Protein AF-A0A6M8J5B0-F1 (afdb_monomer_lite)

Secondary structure (DSSP, 8-state):
-HHHHHHHHHHHHGGGEEE-TT-SEEEEESSPPPHHHHHHHHHHHHHTTS-TT-EEEEESEETTEE--HHHHHHHHHHH--SEEEE-BHHHHHHHHHHHHHHHHHHHHHHHHHHH-S-----PPP-------------------------------------------------------PPP---SSGGGG-GGG---SSEEEEETTEEEEE-SBHHHHTSSHHHHHHHHHHHTTSPPP-

Organism: NCBI:txid2734634

Structure (mmCIF, N/CA/C/O backbone):
data_AF-A0A6M8J5B0-F1
#
_entry.id   AF-A0A6M8J5B0-F1
#
loop_
_atom_site.group_PDB
_atom_site.id
_atom_site.type_symbol
_atom_site.label_atom_id
_atom_site.label_alt_id
_atom_site.label_comp_id
_atom_site.label_asym_id
_atom_site.label_entity_id
_atom_site.label_seq_id
_atom_site.pdbx_PDB_ins_code
_atom_site.Cartn_x
_atom_site.Cartn_y
_atom_site.Cartn_z
_atom_site.occupancy
_atom_site.B_iso_or_equiv
_atom_site.auth_seq_id
_atom_site.auth_comp_id
_atom_site.auth_asym_id
_atom_site.auth_atom_id
_atom_site.pdbx_PDB_model_num
ATOM 1 N N . MET A 1 1 ? 19.993 6.748 -12.238 1.00 51.62 1 MET A N 1
ATOM 2 C CA . MET A 1 1 ? 18.820 7.082 -13.085 1.00 51.62 1 MET A CA 1
ATOM 3 C C . MET A 1 1 ? 17.524 6.869 -12.307 1.00 51.62 1 MET A C 1
ATOM 5 O O . MET A 1 1 ? 16.789 7.831 -12.170 1.00 51.62 1 MET A O 1
ATOM 9 N N . TYR A 1 2 ? 17.280 5.687 -11.724 1.00 57.31 2 TYR A N 1
ATOM 10 C CA . TYR A 1 2 ? 16.089 5.431 -10.889 1.00 57.31 2 TYR A CA 1
ATOM 11 C C . TYR A 1 2 ? 15.960 6.348 -9.660 1.00 57.31 2 TYR A C 1
ATOM 13 O O . TYR A 1 2 ? 14.887 6.892 -9.436 1.00 57.31 2 TYR A O 1
ATOM 21 N N . GLU A 1 3 ? 17.055 6.624 -8.941 1.00 61.81 3 GLU A N 1
ATOM 22 C CA . GLU A 1 3 ? 17.093 7.589 -7.818 1.00 61.81 3 GLU A CA 1
ATOM 23 C C . GLU A 1 3 ? 16.496 8.963 -8.181 1.00 61.81 3 GLU A C 1
ATOM 25 O O . GLU A 1 3 ? 15.832 9.600 -7.369 1.00 61.81 3 GLU A O 1
ATOM 30 N N . THR A 1 4 ? 16.689 9.418 -9.425 1.00 75.50 4 THR A N 1
ATOM 31 C CA . THR A 1 4 ? 16.131 10.682 -9.925 1.00 75.50 4 THR A CA 1
ATOM 32 C C . THR A 1 4 ? 14.610 10.608 -10.074 1.00 75.50 4 THR A C 1
ATOM 34 O O . THR A 1 4 ? 13.923 11.573 -9.748 1.00 75.50 4 THR A O 1
ATOM 37 N N . SER A 1 5 ? 14.078 9.467 -10.521 1.00 83.19 5 SER A N 1
ATOM 38 C CA . SER A 1 5 ? 12.637 9.228 -10.671 1.00 83.19 5 SER A CA 1
ATOM 39 C C . SER A 1 5 ? 11.939 9.069 -9.319 1.00 83.19 5 SER A C 1
ATOM 41 O O . SER A 1 5 ? 10.918 9.716 -9.091 1.00 83.19 5 SER A O 1
ATOM 43 N N . ALA A 1 6 ? 12.521 8.289 -8.401 1.00 86.56 6 ALA A N 1
ATOM 44 C CA . ALA A 1 6 ? 11.993 8.093 -7.050 1.00 86.56 6 ALA A CA 1
ATOM 45 C C . ALA A 1 6 ? 11.956 9.412 -6.274 1.00 86.56 6 ALA A C 1
ATOM 47 O O . ALA A 1 6 ? 10.919 9.790 -5.727 1.00 86.56 6 ALA A O 1
ATOM 48 N N . ARG A 1 7 ? 13.053 10.178 -6.326 1.00 90.31 7 ARG A N 1
ATOM 49 C CA . ARG A 1 7 ? 13.123 11.514 -5.734 1.00 90.31 7 ARG A CA 1
ATOM 50 C C . ARG A 1 7 ? 12.090 12.472 -6.327 1.00 90.31 7 ARG A C 1
ATOM 52 O O . ARG A 1 7 ? 11.430 13.176 -5.570 1.00 90.31 7 ARG A O 1
ATOM 59 N N . LEU A 1 8 ? 11.920 12.501 -7.650 1.00 91.44 8 LEU A N 1
ATOM 60 C CA . LEU A 1 8 ? 10.962 13.399 -8.302 1.00 91.44 8 LEU A CA 1
ATOM 61 C C . LEU A 1 8 ? 9.505 13.014 -7.992 1.00 91.44 8 LEU A C 1
ATOM 63 O O . LEU A 1 8 ? 8.673 13.897 -7.779 1.00 91.44 8 LEU A O 1
ATOM 67 N N . ALA A 1 9 ? 9.192 11.718 -7.905 1.00 92.94 9 ALA A N 1
ATOM 68 C CA . ALA A 1 9 ? 7.891 11.242 -7.437 1.00 92.94 9 ALA A CA 1
ATOM 69 C C . ALA A 1 9 ? 7.644 11.630 -5.968 1.00 92.94 9 ALA A C 1
ATOM 71 O O . ALA A 1 9 ? 6.568 12.135 -5.641 1.00 92.94 9 ALA A O 1
ATOM 72 N N . TRP A 1 10 ? 8.651 11.478 -5.102 1.00 94.38 10 TRP A N 1
ATOM 73 C CA . TRP A 1 10 ? 8.571 11.899 -3.704 1.00 94.38 10 TRP A CA 1
ATOM 74 C C . TRP A 1 10 ? 8.363 13.410 -3.566 1.00 94.38 10 TRP A C 1
ATOM 76 O O . TRP A 1 10 ? 7.424 13.835 -2.902 1.00 94.38 10 TRP A O 1
ATOM 86 N N . GLU A 1 11 ? 9.179 14.238 -4.222 1.00 94.50 11 GLU A N 1
ATOM 87 C CA . GLU A 1 11 ? 9.065 15.703 -4.183 1.00 94.50 11 GLU A CA 1
ATOM 88 C C . GLU A 1 11 ? 7.700 16.184 -4.711 1.00 94.50 11 GLU A C 1
ATOM 90 O O . GLU A 1 11 ? 7.076 17.052 -4.098 1.00 94.50 11 GLU A O 1
ATOM 95 N N . ARG A 1 12 ? 7.182 15.575 -5.790 1.00 95.00 12 ARG A N 1
ATOM 96 C CA . ARG A 1 12 ? 5.852 15.884 -6.350 1.00 95.00 12 ARG A CA 1
ATOM 97 C C . ARG A 1 12 ? 4.705 15.524 -5.401 1.00 95.00 12 ARG A C 1
ATOM 99 O O . ARG A 1 12 ? 3.715 16.254 -5.344 1.00 95.00 12 ARG A O 1
ATOM 106 N N . PHE A 1 13 ? 4.817 14.412 -4.672 1.00 95.81 13 PHE A N 1
ATOM 107 C CA . PHE A 1 13 ? 3.721 13.848 -3.877 1.00 95.81 13 PHE A CA 1
ATOM 108 C C . PHE A 1 13 ? 3.959 13.846 -2.361 1.00 95.81 13 PHE A C 1
ATOM 110 O O . PHE A 1 13 ? 3.165 13.255 -1.635 1.00 95.81 13 PHE A O 1
ATOM 117 N N . ALA A 1 14 ? 4.967 14.557 -1.848 1.00 95.12 14 ALA A N 1
ATOM 118 C CA . ALA A 1 14 ? 5.342 14.571 -0.427 1.00 95.12 14 ALA A CA 1
ATOM 119 C C . ALA A 1 14 ? 4.163 14.849 0.528 1.00 95.12 14 ALA A C 1
ATOM 121 O O . ALA A 1 14 ? 4.060 14.248 1.594 1.00 95.12 14 ALA A O 1
ATOM 122 N N . ALA A 1 15 ? 3.211 15.698 0.126 1.00 95.69 15 ALA A N 1
ATOM 123 C CA . ALA A 1 15 ? 1.996 15.972 0.901 1.00 95.69 15 ALA A CA 1
ATOM 124 C C . ALA A 1 15 ? 1.088 14.738 1.102 1.00 95.69 15 ALA A C 1
ATOM 126 O O . ALA A 1 15 ? 0.306 14.705 2.049 1.00 95.69 15 ALA A O 1
ATOM 127 N N . HIS A 1 16 ? 1.194 13.718 0.252 1.00 97.19 16 HIS A N 1
ATOM 128 C CA . HIS A 1 16 ? 0.447 12.456 0.298 1.00 97.19 16 HIS A CA 1
ATOM 129 C C . HIS A 1 16 ? 1.252 11.286 0.884 1.00 97.19 16 HIS A C 1
ATOM 131 O O . HIS A 1 16 ? 0.671 10.230 1.132 1.00 97.19 16 HIS A O 1
ATOM 137 N N . LEU A 1 17 ? 2.555 11.471 1.121 1.00 96.88 17 LEU A N 1
ATOM 138 C CA . LEU A 1 17 ? 3.481 10.417 1.531 1.00 96.88 17 LEU A CA 1
ATOM 139 C C . LEU A 1 17 ? 3.881 10.532 3.008 1.00 96.88 17 LEU A C 1
ATOM 141 O O . LEU A 1 17 ? 3.889 11.617 3.599 1.00 96.88 17 LEU A O 1
ATOM 145 N N . GLU A 1 18 ? 4.196 9.381 3.597 1.00 95.81 18 GLU A N 1
ATOM 146 C CA . GLU A 1 18 ? 4.805 9.192 4.915 1.00 95.81 18 GLU A CA 1
ATOM 147 C C . GLU A 1 18 ? 5.688 7.926 4.889 1.00 95.81 18 GLU A C 1
ATOM 149 O O . GLU A 1 18 ? 5.576 7.101 3.980 1.00 95.81 18 GLU A O 1
ATOM 154 N N . GLY A 1 19 ? 6.537 7.732 5.901 1.00 95.06 19 GLY A N 1
ATOM 155 C CA . GLY A 1 19 ? 7.478 6.605 5.956 1.00 95.06 19 GLY A CA 1
ATOM 156 C C . GLY A 1 19 ? 8.786 6.895 5.216 1.00 95.06 19 GLY A C 1
ATOM 157 O O . GLY A 1 19 ? 9.211 8.047 5.138 1.00 95.06 19 GLY A O 1
ATOM 158 N N . HIS A 1 20 ? 9.440 5.850 4.711 1.00 93.06 20 HIS A N 1
ATOM 159 C CA . HIS A 1 20 ? 10.753 5.957 4.078 1.00 93.06 20 HIS A CA 1
ATOM 160 C C . HIS A 1 20 ? 10.668 6.447 2.623 1.00 93.06 20 HIS A C 1
ATOM 162 O O . HIS A 1 20 ? 9.743 6.077 1.897 1.00 93.06 20 HIS A O 1
ATOM 168 N N . GLY A 1 21 ? 11.652 7.249 2.195 1.00 86.62 21 GLY A N 1
ATOM 169 C CA . GLY A 1 21 ? 11.725 7.826 0.842 1.00 86.62 21 GLY A CA 1
ATOM 170 C C . GLY A 1 21 ? 11.895 6.793 -0.274 1.00 86.62 21 GLY A C 1
ATOM 171 O O . GLY A 1 21 ? 11.355 6.948 -1.364 1.00 86.62 21 GLY A O 1
ATOM 172 N N . GLU A 1 22 ? 12.616 5.718 0.038 1.00 83.50 22 GLU A N 1
ATOM 173 C CA . GLU A 1 22 ? 12.988 4.630 -0.877 1.00 83.50 22 GLU A CA 1
ATOM 174 C C . GLU A 1 22 ? 12.407 3.296 -0.374 1.00 83.50 22 GLU A C 1
ATOM 176 O O . GLU A 1 22 ? 13.061 2.253 -0.375 1.00 83.50 22 GLU A O 1
ATOM 181 N N . GLY A 1 23 ? 11.194 3.341 0.188 1.00 86.94 23 GLY A N 1
ATOM 182 C CA . GLY A 1 23 ? 10.544 2.170 0.763 1.00 86.94 23 GLY A CA 1
ATOM 183 C C . GLY A 1 23 ? 10.171 1.148 -0.311 1.00 86.94 23 GLY A C 1
ATOM 184 O O . GLY A 1 23 ? 9.317 1.384 -1.162 1.00 86.94 23 GLY A O 1
ATOM 185 N N . LEU A 1 24 ? 10.776 -0.037 -0.232 1.00 92.56 24 LEU A N 1
ATOM 186 C CA . LEU A 1 24 ? 10.524 -1.157 -1.145 1.00 92.56 24 LEU A CA 1
ATOM 187 C C . LEU A 1 24 ? 9.122 -1.779 -0.977 1.00 92.56 24 LEU A C 1
ATOM 189 O O . LEU A 1 24 ? 8.733 -2.651 -1.757 1.00 92.56 24 LEU A O 1
ATOM 193 N N . PHE A 1 25 ? 8.380 -1.363 0.049 1.00 94.88 25 PHE A N 1
ATOM 194 C CA . PHE A 1 25 ? 7.064 -1.859 0.426 1.00 94.88 25 PHE A CA 1
ATOM 195 C C . PHE A 1 25 ? 6.082 -0.679 0.496 1.00 94.88 25 PHE A C 1
ATOM 197 O O . PHE A 1 25 ? 6.039 0.058 1.482 1.00 94.88 2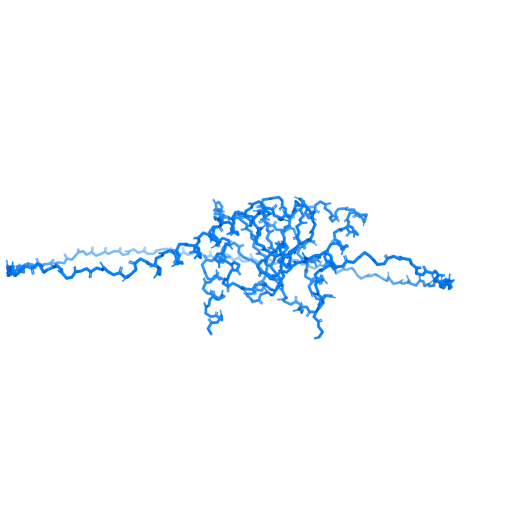5 PHE A O 1
ATOM 204 N N . LEU A 1 26 ? 5.289 -0.477 -0.560 1.00 97.75 26 LEU A N 1
ATOM 205 C CA . LEU A 1 26 ? 4.349 0.642 -0.649 1.00 97.75 26 LEU A CA 1
ATOM 206 C C . LEU A 1 26 ? 2.956 0.222 -0.169 1.00 97.75 26 LEU A C 1
ATOM 208 O O . LEU A 1 26 ? 2.320 -0.661 -0.746 1.00 97.75 26 LEU A O 1
ATOM 212 N N . ALA A 1 27 ? 2.445 0.893 0.856 1.00 98.25 27 ALA A N 1
ATOM 213 C CA . ALA A 1 27 ? 1.069 0.755 1.313 1.00 98.25 27 ALA A CA 1
ATOM 214 C C . ALA A 1 27 ? 0.223 1.937 0.817 1.00 98.25 27 ALA A C 1
ATOM 216 O O . ALA A 1 27 ? 0.587 3.091 1.030 1.00 98.25 27 ALA A O 1
ATOM 217 N N . VAL A 1 28 ? -0.912 1.661 0.173 1.00 98.44 28 VAL A N 1
ATOM 218 C CA . VAL A 1 28 ? -1.834 2.664 -0.384 1.00 98.44 28 VAL A CA 1
ATOM 219 C C . VAL A 1 28 ? -3.169 2.594 0.349 1.00 98.44 28 VAL A C 1
ATOM 221 O O . VAL A 1 28 ? -3.766 1.522 0.450 1.00 98.44 28 VAL A O 1
ATOM 224 N N . SER A 1 29 ? -3.649 3.736 0.834 1.00 98.31 29 SER A N 1
ATOM 225 C CA . SER A 1 29 ? -4.907 3.869 1.583 1.00 98.31 29 SER A CA 1
ATOM 226 C C . SER A 1 29 ? -5.653 5.144 1.195 1.00 98.31 29 SER A C 1
ATOM 228 O O . SER A 1 29 ? -5.039 6.111 0.747 1.00 98.31 29 SER A O 1
ATOM 230 N N . ASP A 1 30 ? -6.971 5.163 1.364 1.00 97.88 30 ASP A N 1
ATOM 231 C CA . ASP A 1 30 ? -7.823 6.318 1.069 1.00 97.88 30 ASP A CA 1
ATOM 232 C C . ASP A 1 30 ? -7.499 7.523 1.963 1.00 97.88 30 ASP A C 1
ATOM 234 O O . ASP A 1 30 ? -7.400 8.661 1.508 1.00 97.88 30 ASP A O 1
ATOM 238 N N . THR A 1 31 ? -7.308 7.246 3.251 1.00 96.44 31 THR A N 1
ATOM 239 C CA . THR A 1 31 ? -7.040 8.204 4.331 1.00 96.44 31 THR A CA 1
ATOM 240 C C . THR A 1 31 ? -5.845 7.730 5.162 1.00 96.44 31 THR A C 1
ATOM 242 O O . THR A 1 31 ? -5.563 6.533 5.140 1.00 96.44 31 THR A O 1
ATOM 245 N N . PRO A 1 32 ? -5.166 8.598 5.941 1.00 96.44 32 PRO A N 1
ATOM 246 C CA . PRO A 1 32 ? -3.966 8.204 6.680 1.00 96.44 32 PRO A CA 1
ATOM 247 C C . PRO A 1 32 ? -4.205 6.990 7.587 1.00 96.44 32 PRO A C 1
ATOM 249 O O . PRO A 1 32 ? -5.155 6.969 8.372 1.00 96.44 32 PRO A O 1
ATOM 252 N N . LEU A 1 33 ? -3.331 5.985 7.488 1.00 96.81 33 LEU A N 1
ATOM 253 C CA . LEU A 1 33 ? -3.416 4.776 8.303 1.00 96.81 33 LEU A CA 1
ATOM 254 C C . LEU A 1 33 ? -3.174 5.079 9.788 1.00 96.81 33 LEU A C 1
ATOM 256 O O . LEU A 1 33 ? -2.270 5.832 10.153 1.00 96.81 33 LEU A O 1
ATOM 260 N N . ALA A 1 34 ? -3.938 4.415 10.656 1.00 96.62 34 ALA A N 1
ATOM 261 C CA . ALA A 1 34 ? -3.673 4.408 12.091 1.00 96.62 34 ALA A CA 1
ATOM 262 C C . ALA A 1 34 ? -2.301 3.777 12.396 1.00 96.62 34 ALA A C 1
ATOM 264 O O . ALA A 1 34 ? -1.861 2.869 11.689 1.00 96.62 34 ALA A O 1
ATOM 265 N N . GLN A 1 35 ? -1.652 4.201 13.488 1.00 96.06 35 GLN A N 1
ATOM 266 C CA . GLN A 1 35 ? -0.299 3.742 13.835 1.00 96.06 35 GLN A CA 1
ATOM 267 C C . GLN A 1 35 ? -0.191 2.210 13.895 1.00 96.06 35 GLN A C 1
ATOM 269 O O . GLN A 1 35 ? 0.679 1.646 13.248 1.00 96.06 35 GLN A O 1
ATOM 274 N N . VAL A 1 36 ? -1.159 1.536 14.526 1.00 96.31 36 VAL A N 1
ATOM 275 C CA . VAL A 1 36 ? -1.223 0.063 14.621 1.00 96.31 36 VAL A CA 1
ATOM 276 C C . VAL A 1 36 ? -1.197 -0.628 13.247 1.00 96.31 36 VAL A C 1
ATOM 278 O O . VAL A 1 36 ? -0.642 -1.718 13.115 1.00 96.31 36 VAL A O 1
ATOM 281 N N . ALA A 1 37 ? -1.774 -0.007 12.213 1.00 97.00 37 ALA A N 1
ATOM 282 C CA . ALA A 1 37 ? -1.720 -0.521 10.847 1.00 97.00 37 ALA A CA 1
ATOM 283 C C . ALA A 1 37 ? -0.346 -0.283 10.201 1.00 97.00 37 ALA A C 1
ATOM 285 O O . ALA A 1 37 ? 0.176 -1.188 9.551 1.00 97.00 37 ALA A O 1
ATOM 286 N N . ARG A 1 38 ? 0.269 0.887 10.428 1.00 97.56 38 ARG A N 1
ATOM 287 C CA . ARG A 1 38 ? 1.644 1.176 9.984 1.00 97.56 38 ARG A CA 1
ATOM 288 C C . ARG A 1 38 ? 2.649 0.210 10.622 1.00 97.56 38 ARG A C 1
ATOM 290 O O . ARG A 1 38 ? 3.430 -0.400 9.897 1.00 97.56 38 ARG A O 1
ATOM 297 N N . ASP A 1 39 ? 2.550 -0.022 11.931 1.00 96.62 39 ASP A N 1
ATOM 298 C CA . ASP A 1 39 ? 3.404 -0.953 12.685 1.00 96.62 39 ASP A CA 1
ATOM 299 C C . ASP A 1 39 ? 3.246 -2.401 12.193 1.00 96.62 39 ASP A C 1
ATOM 301 O O . ASP A 1 39 ? 4.227 -3.118 11.999 1.00 96.62 39 ASP A O 1
ATOM 305 N N . ALA A 1 40 ? 2.005 -2.838 11.940 1.00 96.56 40 ALA A N 1
ATOM 306 C CA . ALA A 1 40 ? 1.726 -4.176 11.421 1.00 96.56 40 ALA A CA 1
ATOM 307 C C . ALA A 1 40 ? 2.314 -4.401 10.017 1.00 96.56 40 ALA A C 1
ATOM 309 O O . ALA A 1 40 ? 2.732 -5.520 9.705 1.00 96.56 40 ALA A O 1
ATOM 310 N N . LEU A 1 41 ? 2.356 -3.362 9.177 1.00 97.44 41 LEU A N 1
ATOM 311 C CA . LEU A 1 41 ? 2.958 -3.412 7.844 1.00 97.44 41 LEU A CA 1
ATOM 312 C C . LEU A 1 41 ? 4.490 -3.330 7.912 1.00 97.44 41 LEU A C 1
ATOM 314 O O . LEU A 1 41 ? 5.147 -4.125 7.248 1.00 97.44 41 LEU A O 1
ATOM 318 N N . ALA A 1 42 ? 5.059 -2.473 8.766 1.00 96.69 42 ALA A N 1
ATOM 319 C CA . ALA A 1 42 ? 6.504 -2.389 9.003 1.00 96.69 42 ALA A CA 1
ATOM 320 C C . ALA A 1 42 ? 7.080 -3.716 9.527 1.00 96.69 42 ALA A C 1
ATOM 322 O O . ALA A 1 42 ? 7.948 -4.304 8.886 1.00 96.69 42 ALA A O 1
ATOM 323 N N . GLY A 1 43 ? 6.509 -4.270 10.603 1.00 95.81 43 GLY A N 1
ATOM 324 C CA . GLY A 1 43 ? 6.923 -5.575 11.132 1.00 95.81 43 GLY A CA 1
ATOM 325 C C . GLY A 1 43 ? 6.669 -6.736 10.160 1.00 95.81 43 GLY A C 1
ATOM 326 O O . GLY A 1 43 ? 7.354 -7.755 10.215 1.00 95.81 43 GLY A O 1
ATOM 327 N N . THR A 1 44 ? 5.723 -6.588 9.224 1.00 95.56 44 THR A N 1
ATOM 328 C CA . THR A 1 44 ? 5.580 -7.527 8.100 1.00 95.56 44 THR A CA 1
ATOM 329 C C . THR A 1 44 ? 6.746 -7.386 7.127 1.00 95.56 44 THR A C 1
ATOM 331 O O . THR A 1 44 ? 7.369 -8.391 6.803 1.00 95.56 44 THR A O 1
ATOM 334 N N . ALA A 1 45 ? 7.052 -6.177 6.655 1.00 95.31 45 ALA A N 1
ATOM 335 C CA . ALA A 1 45 ? 8.122 -5.934 5.693 1.00 95.31 45 ALA A CA 1
ATOM 336 C C . ALA A 1 45 ? 9.488 -6.397 6.239 1.00 95.31 45 ALA A C 1
ATOM 338 O O . ALA A 1 45 ? 10.213 -7.119 5.549 1.00 95.31 45 ALA A O 1
ATOM 339 N N . GLU A 1 46 ? 9.781 -6.112 7.508 1.00 95.19 46 GLU A N 1
ATOM 340 C CA . GLU A 1 46 ? 10.967 -6.612 8.208 1.00 95.19 46 GLU A CA 1
ATOM 341 C C . GLU A 1 46 ? 10.990 -8.153 8.254 1.00 95.19 46 GLU A C 1
ATOM 343 O O . GLU A 1 46 ? 11.938 -8.773 7.771 1.00 95.19 46 GLU A O 1
ATOM 348 N N . ALA A 1 47 ? 9.908 -8.801 8.709 1.00 94.31 47 ALA A N 1
ATOM 349 C CA . ALA A 1 47 ? 9.801 -10.266 8.769 1.00 94.31 47 ALA A CA 1
ATOM 350 C C . ALA A 1 47 ? 9.755 -10.967 7.389 1.00 94.31 47 ALA A C 1
ATOM 352 O O . ALA A 1 47 ? 9.841 -12.198 7.304 1.00 94.31 47 ALA A O 1
ATOM 353 N N . ARG A 1 48 ? 9.597 -10.212 6.294 1.00 93.50 48 ARG A N 1
ATOM 354 C CA . ARG A 1 48 ? 9.753 -10.692 4.911 1.00 93.50 48 ARG A CA 1
ATOM 355 C C . ARG A 1 48 ? 11.117 -10.332 4.301 1.00 93.50 48 ARG A C 1
ATOM 357 O O . ARG A 1 48 ? 11.337 -10.673 3.144 1.00 93.50 48 ARG A O 1
ATOM 364 N N . GLY A 1 49 ? 12.031 -9.712 5.050 1.00 93.69 49 GLY A N 1
ATOM 365 C CA . GLY A 1 49 ? 13.400 -9.416 4.611 1.00 93.69 49 GLY A CA 1
ATOM 366 C C . GLY A 1 49 ? 13.557 -8.127 3.796 1.00 93.69 49 GLY A C 1
ATOM 367 O O . GLY A 1 49 ? 14.563 -7.958 3.115 1.00 93.69 49 GLY A O 1
ATOM 368 N N . PHE A 1 50 ? 12.584 -7.210 3.829 1.00 91.44 50 PHE A N 1
ATOM 369 C CA . PHE A 1 50 ? 12.720 -5.909 3.158 1.00 91.44 50 PHE A CA 1
ATOM 370 C C . PHE A 1 50 ? 13.539 -4.890 3.975 1.00 91.44 50 PHE A C 1
ATOM 372 O O . PHE A 1 50 ? 14.005 -3.910 3.401 1.00 91.44 50 PHE A O 1
ATOM 379 N N . GLY A 1 51 ? 13.742 -5.136 5.275 1.00 91.56 51 GLY A N 1
ATOM 380 C CA . GLY A 1 51 ? 14.443 -4.245 6.211 1.00 91.56 51 GLY A CA 1
ATOM 381 C C . GLY A 1 51 ? 13.497 -3.440 7.121 1.00 91.56 51 GLY A C 1
ATOM 382 O O . GLY A 1 51 ? 12.283 -3.471 6.908 1.00 91.56 51 GLY A O 1
ATOM 383 N N . PRO A 1 52 ? 14.032 -2.744 8.143 1.00 88.19 52 PRO A N 1
ATOM 384 C CA . PRO A 1 52 ? 13.229 -1.992 9.115 1.00 88.19 52 PRO A CA 1
ATOM 385 C C . PRO A 1 52 ? 12.569 -0.746 8.500 1.00 88.19 52 PRO A C 1
ATOM 387 O O . PRO A 1 52 ? 11.390 -0.493 8.731 1.00 88.19 52 PRO A O 1
ATOM 390 N N . ASP A 1 53 ? 13.285 -0.023 7.634 1.00 91.38 53 ASP A N 1
ATOM 391 C CA . ASP A 1 53 ? 12.812 1.198 6.962 1.00 91.38 53 ASP A CA 1
ATOM 392 C C . ASP A 1 53 ? 12.200 0.911 5.575 1.00 91.38 53 ASP A C 1
ATOM 394 O O . ASP A 1 53 ? 12.276 1.705 4.642 1.00 91.38 53 ASP A O 1
ATOM 398 N N . ALA A 1 54 ? 11.591 -0.263 5.406 1.00 94.00 54 ALA A N 1
ATOM 399 C CA . ALA A 1 54 ? 11.087 -0.720 4.112 1.00 94.00 54 ALA A CA 1
ATOM 400 C C . ALA A 1 54 ? 9.776 -0.057 3.655 1.00 94.00 54 ALA A C 1
ATOM 402 O O . ALA A 1 54 ? 9.423 -0.172 2.481 1.00 94.00 54 ALA A O 1
ATOM 403 N N . CYS A 1 55 ? 9.026 0.576 4.560 1.00 97.19 55 CYS A N 1
ATOM 404 C CA . CYS A 1 55 ? 7.653 1.001 4.292 1.00 97.19 55 CYS A CA 1
ATOM 405 C C . CYS A 1 55 ? 7.533 2.464 3.853 1.00 97.19 55 CYS A C 1
ATOM 407 O O . CYS A 1 55 ? 7.901 3.382 4.590 1.00 97.19 55 CYS A O 1
ATOM 409 N N . THR A 1 56 ? 6.876 2.668 2.713 1.00 97.88 56 THR A N 1
ATOM 410 C CA . THR A 1 56 ? 6.295 3.952 2.302 1.00 97.88 56 THR A CA 1
ATOM 411 C C . THR A 1 56 ? 4.774 3.867 2.419 1.00 97.88 56 THR A C 1
ATOM 413 O O . THR A 1 56 ? 4.168 2.865 2.037 1.00 97.88 56 THR A O 1
ATOM 416 N N . PHE A 1 57 ? 4.133 4.921 2.918 1.00 98.06 57 PHE A N 1
ATOM 417 C CA . PHE A 1 57 ? 2.681 5.010 3.067 1.00 98.06 57 PHE A CA 1
ATOM 418 C C . PHE A 1 57 ? 2.138 6.132 2.177 1.00 98.06 57 PHE A C 1
ATOM 420 O O . PHE A 1 57 ? 2.409 7.307 2.419 1.00 98.06 57 PHE A O 1
ATOM 427 N N . ALA A 1 58 ? 1.356 5.774 1.159 1.00 97.94 58 ALA A N 1
ATOM 428 C CA . ALA A 1 58 ? 0.647 6.704 0.291 1.00 97.94 58 ALA A CA 1
ATOM 429 C C . ALA A 1 58 ? -0.822 6.835 0.713 1.00 97.94 58 ALA A C 1
ATOM 431 O O . ALA A 1 58 ? -1.579 5.862 0.769 1.00 97.94 58 ALA A O 1
ATOM 432 N N . CYS A 1 59 ? -1.227 8.070 0.984 1.00 97.88 59 CYS A N 1
ATOM 433 C CA . CYS A 1 59 ? -2.591 8.444 1.317 1.00 97.88 59 CYS A CA 1
ATOM 434 C C . CYS A 1 59 ? -3.244 9.138 0.115 1.00 97.88 59 CYS A C 1
ATOM 436 O O . CYS A 1 59 ? -2.824 10.231 -0.277 1.00 97.88 59 CYS A O 1
ATOM 438 N N . LEU A 1 60 ? -4.282 8.531 -0.468 1.00 98.00 60 LEU A N 1
ATOM 439 C CA . LEU A 1 60 ? -4.961 9.077 -1.643 1.00 98.00 60 LEU A CA 1
ATOM 440 C C . LEU A 1 60 ? -5.569 10.451 -1.355 1.00 98.00 60 LEU A C 1
ATOM 442 O O . LEU A 1 60 ? -5.404 11.353 -2.174 1.00 98.00 60 LEU A O 1
ATOM 446 N N . ARG A 1 61 ? -6.230 10.639 -0.202 1.00 97.00 61 ARG A N 1
ATOM 447 C CA . ARG A 1 61 ? -6.897 11.893 0.183 1.00 97.00 61 ARG A CA 1
ATOM 448 C C . ARG A 1 61 ? -6.220 12.554 1.384 1.00 97.00 61 ARG A C 1
ATOM 450 O O . ARG A 1 61 ? -6.444 12.175 2.534 1.00 97.00 61 ARG A O 1
ATOM 457 N N . ARG A 1 62 ? -5.442 13.613 1.135 1.00 93.44 62 ARG A N 1
ATOM 458 C CA . ARG A 1 62 ? -4.729 14.386 2.171 1.00 93.44 62 ARG A CA 1
ATOM 459 C C . ARG A 1 62 ? -4.838 15.887 1.900 1.00 93.44 62 ARG A C 1
ATOM 461 O O . ARG A 1 62 ? -4.845 16.320 0.754 1.00 93.44 62 ARG A O 1
ATOM 468 N N . ALA A 1 63 ? -4.986 16.680 2.964 1.00 86.12 63 ALA A N 1
ATOM 469 C CA . ALA A 1 63 ? -5.109 18.146 2.906 1.00 86.12 63 ALA A CA 1
ATOM 470 C C . ALA A 1 63 ? -6.142 18.677 1.875 1.00 86.12 63 ALA A C 1
ATOM 472 O O . ALA A 1 63 ? -5.909 19.679 1.203 1.00 86.12 63 ALA A O 1
ATOM 473 N N . GLY A 1 64 ? -7.280 17.987 1.722 1.00 85.12 64 GLY A N 1
ATOM 474 C CA . GLY A 1 64 ? -8.345 18.363 0.779 1.00 85.12 64 GLY A CA 1
ATOM 475 C C . GLY A 1 64 ? -8.063 18.049 -0.698 1.00 85.12 64 GLY A C 1
ATOM 476 O O . GLY A 1 64 ? -8.920 18.313 -1.537 1.00 85.12 64 GLY A O 1
ATOM 477 N N . LYS A 1 65 ? -6.906 17.462 -1.026 1.00 91.31 65 LYS A N 1
ATOM 478 C CA . LYS A 1 65 ? -6.559 16.983 -2.371 1.00 91.31 65 LYS A CA 1
ATOM 479 C C . LYS A 1 65 ? -6.693 15.465 -2.448 1.00 91.31 65 LYS A C 1
ATOM 481 O O . LYS A 1 65 ? -6.500 14.771 -1.450 1.00 91.31 65 LYS A O 1
ATOM 486 N N . ALA A 1 66 ? -7.010 14.963 -3.638 1.00 95.06 66 ALA A N 1
ATOM 487 C CA . ALA A 1 66 ? -7.055 13.540 -3.953 1.00 95.06 66 ALA A CA 1
ATOM 488 C C . ALA A 1 66 ? -6.066 13.235 -5.085 1.00 95.06 66 ALA A C 1
ATOM 490 O O . ALA A 1 66 ? -6.037 13.980 -6.065 1.00 95.06 66 ALA A O 1
ATOM 491 N N . LEU A 1 67 ? -5.287 12.158 -4.967 1.00 96.44 67 LEU A N 1
ATOM 492 C CA . LEU A 1 67 ? -4.479 11.654 -6.080 1.00 96.44 67 LEU A CA 1
ATOM 493 C C . LEU A 1 67 ? -5.396 11.108 -7.181 1.00 96.44 67 LEU A C 1
ATOM 495 O O . LEU A 1 67 ? -6.319 10.335 -6.906 1.00 96.44 67 LEU A O 1
ATOM 499 N N . SER A 1 68 ? -5.135 11.493 -8.430 1.00 95.94 68 SER A N 1
ATOM 500 C CA . SER A 1 68 ? -5.777 10.863 -9.583 1.00 95.94 68 SER A CA 1
ATOM 501 C C . SER A 1 68 ? -5.199 9.456 -9.833 1.00 95.94 68 SER A C 1
ATOM 503 O O . SER A 1 68 ? -4.122 9.130 -9.325 1.00 95.94 68 SER A O 1
ATOM 505 N N . PRO A 1 69 ? -5.871 8.600 -10.628 1.00 95.94 69 PRO A N 1
ATOM 506 C CA . PRO A 1 69 ? -5.284 7.337 -11.074 1.00 95.94 69 PRO A CA 1
ATOM 507 C C . PRO A 1 69 ? -3.948 7.516 -11.809 1.00 95.94 69 PRO A C 1
ATOM 509 O O . PRO A 1 69 ? -3.054 6.698 -11.623 1.00 95.94 69 PRO A O 1
ATOM 512 N N . ASP A 1 70 ? -3.793 8.597 -12.578 1.00 94.62 70 ASP A N 1
ATOM 513 C CA . ASP A 1 70 ? -2.568 8.893 -13.332 1.00 94.62 70 ASP A CA 1
ATOM 514 C C . ASP A 1 70 ? -1.433 9.350 -12.400 1.00 94.62 70 ASP A C 1
ATOM 516 O O . ASP A 1 70 ? -0.289 8.925 -12.551 1.00 94.62 70 ASP A O 1
ATOM 520 N N . ASP A 1 71 ? -1.750 10.152 -11.375 1.00 95.88 71 ASP A N 1
ATOM 521 C CA . ASP A 1 71 ? -0.796 10.507 -10.316 1.00 95.88 71 ASP A CA 1
ATOM 522 C C . ASP A 1 71 ? -0.346 9.271 -9.525 1.00 95.88 71 ASP A C 1
ATOM 524 O O . ASP A 1 71 ? 0.829 9.154 -9.181 1.00 95.88 71 ASP A O 1
ATOM 528 N N . LEU A 1 72 ? -1.259 8.329 -9.255 1.00 96.25 72 LEU A N 1
ATOM 529 C CA . LEU A 1 72 ? -0.929 7.071 -8.584 1.00 96.25 72 LEU A CA 1
ATOM 530 C C . LEU A 1 72 ? -0.084 6.146 -9.474 1.00 96.25 72 LEU A C 1
ATOM 532 O O . LEU A 1 72 ? 0.829 5.507 -8.956 1.00 96.25 72 LEU A O 1
ATOM 536 N N . ALA A 1 73 ? -0.346 6.086 -10.785 1.00 93.62 73 ALA A N 1
ATOM 537 C CA . ALA A 1 73 ? 0.503 5.362 -11.735 1.00 93.62 73 ALA A CA 1
ATOM 538 C C . ALA A 1 73 ? 1.930 5.930 -11.717 1.00 93.62 73 ALA A C 1
ATOM 540 O O . ALA A 1 73 ? 2.872 5.205 -11.403 1.00 93.62 73 ALA A O 1
ATOM 541 N N . PHE A 1 74 ? 2.066 7.249 -11.901 1.00 93.56 74 PHE A N 1
ATOM 542 C CA . PHE A 1 74 ? 3.350 7.953 -11.849 1.00 93.56 74 PHE A CA 1
ATOM 543 C C . PHE A 1 74 ? 4.088 7.730 -10.521 1.00 93.56 74 PHE A C 1
ATOM 545 O O . PHE A 1 74 ? 5.297 7.518 -10.504 1.00 93.56 74 PHE A O 1
ATOM 552 N N . LEU A 1 75 ? 3.374 7.780 -9.391 1.00 95.25 75 LEU A N 1
ATOM 553 C CA . LEU A 1 75 ? 3.948 7.543 -8.067 1.00 95.25 75 LEU A CA 1
ATOM 554 C C . LEU A 1 75 ? 4.505 6.117 -7.934 1.00 95.25 75 LEU A C 1
ATOM 556 O O . LEU A 1 75 ? 5.615 5.942 -7.436 1.00 95.25 75 LEU A O 1
ATOM 560 N N . VAL A 1 76 ? 3.751 5.107 -8.376 1.00 94.56 76 VAL A N 1
ATOM 561 C CA . VAL A 1 76 ? 4.164 3.695 -8.302 1.00 94.56 76 VAL A CA 1
ATOM 562 C C . VAL A 1 76 ? 5.306 3.393 -9.276 1.00 94.56 76 VAL A C 1
ATOM 564 O O . VAL A 1 76 ? 6.209 2.642 -8.926 1.00 94.56 76 VAL A O 1
ATOM 567 N N . GLU A 1 77 ? 5.305 3.979 -10.472 1.00 91.94 77 GLU A N 1
ATOM 568 C CA . GLU A 1 77 ? 6.404 3.854 -11.440 1.00 91.94 77 GLU A CA 1
ATOM 569 C C . GLU A 1 77 ? 7.674 4.572 -10.974 1.00 91.94 77 GLU A C 1
ATOM 571 O O . GLU A 1 77 ? 8.772 4.043 -11.127 1.00 91.94 77 GLU A O 1
ATOM 576 N N . GLY A 1 78 ? 7.535 5.758 -10.375 1.00 92.50 78 GLY A N 1
ATOM 577 C CA . GLY A 1 78 ? 8.659 6.551 -9.890 1.00 92.50 78 GLY A CA 1
ATOM 578 C C . GLY A 1 78 ? 9.343 5.944 -8.666 1.00 92.50 78 GLY A C 1
ATOM 579 O O . GLY A 1 78 ? 10.568 5.884 -8.640 1.00 92.50 78 GLY A O 1
ATOM 580 N N . LEU A 1 79 ? 8.571 5.481 -7.673 1.00 93.00 79 LEU A N 1
ATOM 581 C CA . LEU A 1 79 ? 9.109 4.820 -6.474 1.00 93.00 79 LEU A CA 1
ATOM 582 C C . LEU A 1 79 ? 9.575 3.373 -6.724 1.00 93.00 79 LEU A C 1
ATOM 584 O O . LEU A 1 79 ? 10.352 2.855 -5.929 1.00 93.00 79 LEU A O 1
ATOM 588 N N . ASP A 1 80 ? 9.065 2.720 -7.773 1.00 92.31 80 ASP A N 1
ATOM 589 C CA . ASP A 1 80 ? 9.274 1.302 -8.114 1.00 92.31 80 ASP A CA 1
ATOM 590 C C . ASP A 1 80 ? 9.261 0.328 -6.906 1.00 92.31 80 ASP A C 1
ATOM 592 O O . ASP A 1 80 ? 10.244 -0.365 -6.622 1.00 92.31 80 ASP A O 1
ATOM 596 N N . PRO A 1 81 ? 8.147 0.244 -6.151 1.00 94.69 81 PRO A N 1
ATOM 597 C CA . PRO A 1 81 ? 8.075 -0.618 -4.984 1.00 94.69 81 PRO A CA 1
ATOM 598 C C . PRO A 1 81 ? 8.071 -2.097 -5.390 1.00 94.69 81 PRO A C 1
ATOM 600 O O . PRO A 1 81 ? 7.334 -2.531 -6.285 1.00 94.69 81 PRO A O 1
ATOM 603 N N . LEU A 1 82 ? 8.840 -2.900 -4.653 1.00 94.31 82 LEU A N 1
ATOM 604 C CA . LEU A 1 82 ? 8.928 -4.352 -4.828 1.00 94.31 82 LEU A CA 1
ATOM 605 C C . LEU A 1 82 ? 7.687 -5.097 -4.318 1.00 94.31 82 LEU A C 1
ATOM 607 O O . LEU A 1 82 ? 7.476 -6.248 -4.693 1.00 94.31 82 LEU A O 1
ATOM 611 N N . ALA A 1 83 ? 6.881 -4.480 -3.453 1.00 95.75 83 ALA A N 1
ATOM 612 C CA . ALA A 1 83 ? 5.597 -5.010 -3.007 1.00 95.75 83 ALA A CA 1
ATOM 613 C C . ALA A 1 83 ? 4.585 -3.883 -2.774 1.00 95.75 83 ALA A C 1
ATOM 615 O O . ALA A 1 83 ? 4.944 -2.809 -2.288 1.00 95.75 83 ALA A O 1
ATOM 616 N N . LEU A 1 84 ? 3.316 -4.149 -3.093 1.00 97.12 84 LEU A N 1
ATOM 617 C CA . LEU A 1 84 ? 2.217 -3.199 -2.932 1.00 97.12 84 LEU A CA 1
ATOM 618 C C . LEU A 1 84 ? 1.136 -3.762 -1.998 1.00 97.12 84 LEU A C 1
ATOM 620 O O . LEU A 1 84 ? 0.700 -4.905 -2.159 1.00 97.12 84 LEU A O 1
ATOM 624 N N . VAL A 1 85 ? 0.660 -2.948 -1.056 1.00 97.94 85 VAL A N 1
ATOM 625 C CA . VAL A 1 85 ? -0.476 -3.279 -0.186 1.00 97.94 85 VAL A CA 1
ATOM 626 C C . VAL A 1 85 ? -1.572 -2.230 -0.324 1.00 97.94 85 VAL A C 1
ATOM 628 O O . VAL A 1 85 ? -1.433 -1.096 0.124 1.00 97.94 85 VAL A O 1
ATOM 631 N N . LEU A 1 86 ? -2.692 -2.620 -0.921 1.00 98.19 86 LEU A N 1
ATOM 632 C CA . LEU A 1 86 ? -3.890 -1.799 -1.064 1.00 98.19 86 LEU A CA 1
ATOM 633 C C . LEU A 1 86 ? -4.743 -2.027 0.188 1.00 98.19 86 LEU A C 1
ATOM 635 O O . LEU A 1 86 ? -5.320 -3.097 0.373 1.00 98.19 86 LEU A O 1
ATOM 639 N N . CYS A 1 87 ? -4.742 -1.054 1.095 1.00 98.31 87 CYS A N 1
ATOM 640 C CA . CYS A 1 87 ? -5.255 -1.211 2.458 1.00 98.31 87 CYS A CA 1
ATOM 641 C C . CYS A 1 87 ? -6.783 -1.123 2.559 1.00 98.31 87 CYS A C 1
ATOM 643 O O . CYS A 1 87 ? -7.341 -1.498 3.586 1.00 98.31 87 CYS A O 1
ATOM 645 N N . ASP A 1 88 ? -7.453 -0.629 1.523 1.00 97.50 88 ASP A N 1
ATOM 646 C CA . ASP A 1 88 ? -8.903 -0.477 1.485 1.00 97.50 88 ASP A CA 1
ATOM 647 C C . ASP A 1 88 ? -9.449 -0.497 0.045 1.00 97.50 88 ASP A C 1
ATOM 649 O O . ASP A 1 88 ? -8.713 -0.540 -0.955 1.00 97.50 88 ASP A O 1
ATOM 653 N N . ARG A 1 89 ? -10.782 -0.443 -0.061 1.00 96.25 89 ARG A N 1
ATOM 654 C CA . ARG A 1 89 ? -11.508 -0.402 -1.338 1.00 96.25 89 ARG A CA 1
ATOM 655 C C . ARG A 1 89 ? -11.132 0.772 -2.236 1.00 96.25 89 ARG A C 1
ATOM 657 O O . ARG A 1 89 ? -11.082 0.570 -3.445 1.00 96.25 89 ARG A O 1
ATOM 664 N N . ALA A 1 90 ? -10.877 1.968 -1.708 1.00 96.31 90 ALA A N 1
ATOM 665 C CA . ALA A 1 90 ? -10.563 3.121 -2.551 1.00 96.31 90 ALA A CA 1
ATOM 666 C C . ALA A 1 90 ? -9.114 3.067 -3.056 1.00 96.31 90 ALA A C 1
ATOM 668 O O . ALA A 1 90 ? -8.883 3.355 -4.232 1.00 96.31 90 ALA A O 1
ATOM 669 N N . GLY A 1 91 ? -8.171 2.593 -2.234 1.00 96.62 91 GLY A N 1
ATOM 670 C CA . GLY A 1 91 ? -6.827 2.192 -2.661 1.00 96.62 91 GLY A CA 1
ATOM 671 C C . GLY A 1 91 ? -6.883 1.179 -3.805 1.00 96.62 91 GLY A C 1
ATOM 672 O O . GLY A 1 91 ? -6.298 1.391 -4.868 1.00 96.62 91 GLY A O 1
ATOM 673 N N . THR A 1 92 ? -7.678 0.123 -3.624 1.00 96.19 92 THR A N 1
ATOM 674 C CA . THR A 1 92 ? -7.863 -0.945 -4.617 1.00 96.19 92 THR A CA 1
ATOM 675 C C . THR A 1 92 ? -8.502 -0.445 -5.916 1.00 96.19 92 THR A C 1
ATOM 677 O O . THR A 1 92 ? -8.003 -0.721 -7.009 1.00 96.19 92 THR A O 1
ATOM 680 N N . ASP A 1 93 ? -9.589 0.321 -5.821 1.00 95.38 93 ASP A N 1
ATOM 681 C CA . ASP A 1 93 ? -10.338 0.811 -6.979 1.00 95.38 93 ASP A CA 1
ATOM 682 C C . ASP A 1 93 ? -9.607 1.949 -7.718 1.00 95.38 93 ASP A C 1
ATOM 684 O O . ASP A 1 93 ? -9.795 2.103 -8.927 1.00 95.38 93 ASP A O 1
ATOM 688 N N . THR A 1 94 ? -8.744 2.714 -7.040 1.00 96.44 94 THR A N 1
ATOM 689 C CA . THR A 1 94 ? -7.880 3.731 -7.671 1.00 96.44 94 THR A CA 1
ATOM 690 C C . THR A 1 94 ? -6.679 3.087 -8.354 1.00 96.44 94 THR A C 1
ATOM 692 O O . THR A 1 94 ? -6.413 3.404 -9.511 1.00 96.44 94 THR A O 1
ATOM 695 N N . TYR A 1 95 ? -6.015 2.114 -7.720 1.00 95.25 95 TYR A N 1
ATOM 696 C CA . TYR A 1 95 ? -4.905 1.395 -8.353 1.00 95.25 95 TYR A CA 1
ATOM 697 C C . TYR A 1 95 ? -5.352 0.583 -9.579 1.00 95.25 95 TYR A C 1
ATOM 699 O O . TYR A 1 95 ? -4.669 0.579 -10.599 1.00 95.25 95 TYR A O 1
ATOM 707 N N . ARG A 1 96 ? -6.554 -0.016 -9.554 1.00 93.25 96 ARG A N 1
ATOM 708 C CA . ARG A 1 96 ? -7.124 -0.681 -10.742 1.00 93.25 96 ARG A CA 1
ATOM 709 C C . ARG A 1 96 ? -7.307 0.275 -11.926 1.00 93.25 96 ARG A C 1
ATOM 711 O O . ARG A 1 96 ? -7.093 -0.121 -13.068 1.00 93.25 96 ARG A O 1
ATOM 718 N N . LYS A 1 97 ? -7.681 1.533 -11.664 1.00 93.31 97 LYS A N 1
ATOM 719 C CA . LYS A 1 97 ? -7.758 2.576 -12.700 1.00 93.31 97 LYS A CA 1
ATOM 720 C C . LYS A 1 97 ? -6.365 2.996 -13.171 1.00 93.31 97 LYS A C 1
ATOM 722 O O . LYS A 1 97 ? -6.190 3.153 -14.368 1.00 93.31 97 LYS A O 1
ATOM 727 N N . ALA A 1 98 ? -5.396 3.114 -12.258 1.00 93.31 98 ALA A N 1
ATOM 728 C CA . ALA A 1 98 ? -4.011 3.468 -12.573 1.00 93.31 98 ALA A CA 1
ATOM 729 C C . ALA A 1 98 ? -3.379 2.473 -13.565 1.00 93.31 98 ALA A C 1
ATOM 731 O O . ALA A 1 98 ? -2.844 2.888 -14.589 1.00 93.31 98 ALA A O 1
ATOM 732 N N . LEU A 1 99 ? -3.550 1.162 -13.333 1.00 87.88 99 LEU A N 1
ATOM 733 C CA . LEU A 1 99 ? -3.136 0.116 -14.283 1.00 87.88 99 LEU A CA 1
ATOM 734 C C . LEU A 1 99 ? -3.768 0.313 -15.672 1.00 87.88 99 LEU A C 1
ATOM 736 O O . LEU A 1 99 ? -3.074 0.310 -16.681 1.00 87.88 99 LEU A O 1
ATOM 740 N N . ALA A 1 100 ? -5.079 0.569 -15.718 1.00 84.25 100 ALA A N 1
ATOM 741 C CA . ALA A 1 100 ? -5.806 0.795 -16.968 1.00 84.25 100 ALA A CA 1
ATOM 742 C C . ALA A 1 100 ? -5.451 2.119 -17.681 1.00 84.25 100 ALA A C 1
ATOM 744 O O . ALA A 1 100 ? -5.916 2.331 -18.806 1.00 84.25 100 ALA A O 1
ATOM 745 N N . CYS A 1 101 ? -4.693 3.015 -17.039 1.00 73.88 101 CYS A N 1
ATOM 746 C CA . CYS A 1 101 ? -4.121 4.216 -17.647 1.00 73.88 101 CYS A CA 1
ATOM 747 C C . CYS A 1 101 ? -2.710 3.949 -18.191 1.00 73.88 101 CYS A C 1
ATOM 749 O O . CYS A 1 101 ? -2.439 4.330 -19.329 1.00 73.88 101 CYS A O 1
ATOM 751 N N . ALA A 1 102 ? -1.865 3.224 -17.447 1.00 70.69 102 ALA A N 1
ATOM 752 C CA . ALA A 1 102 ? -0.549 2.775 -17.914 1.00 70.69 102 ALA A CA 1
ATOM 753 C C . ALA A 1 102 ? -0.661 1.956 -19.217 1.00 70.69 102 ALA A C 1
ATOM 755 O O . ALA A 1 102 ? -0.067 2.329 -20.229 1.00 70.69 102 ALA A O 1
ATOM 756 N N . ASP A 1 103 ? -1.558 0.957 -19.252 1.00 66.62 103 ASP A N 1
ATOM 757 C CA . ASP A 1 103 ? -1.842 0.142 -20.448 1.00 66.62 103 ASP A CA 1
ATOM 758 C C . ASP A 1 103 ? -2.199 1.000 -21.689 1.00 66.62 103 ASP A C 1
ATOM 760 O O . ASP A 1 103 ? -1.918 0.630 -22.833 1.00 66.62 103 ASP A O 1
ATOM 764 N N . ARG A 1 104 ? -2.839 2.166 -21.491 1.00 62.69 104 ARG A N 1
ATOM 765 C CA . ARG A 1 104 ? -3.222 3.080 -22.585 1.00 62.69 104 ARG A CA 1
ATOM 766 C C . ARG A 1 104 ? -2.057 3.929 -23.071 1.00 62.69 104 ARG A C 1
ATOM 768 O O . ARG A 1 104 ? -1.996 4.189 -24.271 1.00 62.69 104 ARG A O 1
ATOM 775 N N . ALA A 1 105 ? -1.176 4.369 -22.175 1.00 58.88 105 ALA A N 1
ATOM 776 C CA . ALA A 1 105 ? -0.003 5.157 -22.539 1.00 58.88 105 ALA A CA 1
ATOM 777 C C . ALA A 1 105 ? 0.926 4.342 -23.456 1.00 58.88 105 ALA A C 1
ATOM 779 O O . ALA A 1 105 ? 1.292 4.812 -24.536 1.00 58.88 105 ALA A O 1
ATOM 780 N N . ASP A 1 106 ? 1.186 3.080 -23.104 1.00 57.50 106 ASP A N 1
ATOM 781 C CA . ASP A 1 106 ? 1.990 2.152 -23.911 1.00 57.50 106 ASP A CA 1
ATOM 782 C C . ASP A 1 106 ? 1.350 1.860 -25.280 1.00 57.50 106 ASP A C 1
ATOM 784 O O . ASP A 1 106 ? 2.023 1.881 -26.320 1.00 57.50 106 ASP A O 1
ATOM 788 N N . ALA A 1 107 ? 0.028 1.663 -25.320 1.00 56.19 107 ALA A N 1
ATOM 789 C CA . ALA A 1 107 ? -0.712 1.493 -26.571 1.00 56.19 107 ALA A CA 1
ATOM 790 C C . ALA A 1 107 ? -0.668 2.754 -27.461 1.00 56.19 107 ALA A C 1
ATOM 792 O O . ALA A 1 107 ? -0.556 2.658 -28.687 1.00 56.19 107 ALA A O 1
ATOM 793 N N . GLN A 1 108 ? -0.723 3.951 -26.867 1.00 56.41 108 GLN A N 1
ATOM 794 C CA . GLN A 1 108 ? -0.615 5.214 -27.600 1.00 56.41 108 GLN A CA 1
ATOM 795 C C . GLN A 1 108 ? 0.795 5.440 -28.155 1.00 56.41 108 GLN A C 1
ATOM 797 O O . GLN A 1 108 ? 0.914 5.825 -29.320 1.00 56.41 108 GLN A O 1
ATOM 802 N N . LEU A 1 109 ? 1.849 5.162 -27.384 1.00 57.22 109 LEU A N 1
ATOM 803 C CA . LEU A 1 109 ? 3.239 5.235 -27.850 1.00 57.22 109 LEU A CA 1
ATOM 804 C C . LEU A 1 109 ? 3.484 4.273 -29.023 1.00 57.22 109 LEU A C 1
ATOM 806 O O . LEU A 1 109 ? 4.034 4.673 -30.052 1.00 57.22 109 LEU A O 1
ATOM 810 N N . SER A 1 110 ? 2.976 3.043 -28.912 1.00 59.62 110 SER A N 1
ATOM 811 C CA . SER A 1 110 ? 3.052 2.022 -29.965 1.00 59.62 110 SER A CA 1
ATOM 812 C C . SER A 1 110 ? 2.385 2.478 -31.273 1.00 59.62 110 SER A C 1
ATOM 814 O O . SER A 1 110 ? 2.959 2.328 -32.353 1.00 59.62 110 SER A O 1
ATOM 816 N N . ASN A 1 111 ? 1.210 3.112 -31.190 1.00 54.78 111 ASN A N 1
ATOM 817 C CA . ASN A 1 111 ? 0.494 3.627 -32.363 1.00 54.78 111 ASN A CA 1
ATOM 818 C C . ASN A 1 111 ? 1.181 4.842 -33.016 1.00 54.78 111 ASN A C 1
ATOM 820 O O . ASN A 1 111 ? 1.176 4.956 -34.243 1.00 54.78 111 ASN A O 1
ATOM 824 N N . HIS A 1 112 ? 1.804 5.736 -32.241 1.00 56.88 112 HIS A N 1
ATOM 825 C CA . HIS A 1 112 ? 2.548 6.869 -32.810 1.00 56.88 112 HIS A CA 1
ATOM 826 C C . HIS A 1 112 ? 3.845 6.418 -33.502 1.00 56.88 112 HIS A C 1
ATOM 828 O O . HIS A 1 112 ? 4.202 6.973 -34.542 1.00 56.88 112 HIS A O 1
ATOM 834 N N . GLY A 1 113 ? 4.498 5.359 -33.007 1.00 48.28 113 GLY A N 1
ATOM 835 C CA . GLY A 1 113 ? 5.648 4.737 -33.674 1.00 48.28 113 GLY A CA 1
ATOM 836 C C . GLY A 1 113 ? 5.333 4.190 -35.075 1.00 48.28 113 GLY A C 1
ATOM 837 O O . GLY A 1 113 ? 6.184 4.253 -35.961 1.00 48.28 113 GLY A O 1
ATOM 838 N N . ALA A 1 114 ? 4.101 3.727 -35.310 1.00 52.81 114 ALA A N 1
ATOM 839 C CA . ALA A 1 114 ? 3.658 3.215 -36.610 1.00 52.81 114 ALA A CA 1
ATOM 840 C C . ALA A 1 114 ? 3.286 4.313 -37.634 1.00 52.81 114 ALA A C 1
ATOM 842 O O . ALA A 1 114 ? 3.241 4.038 -38.832 1.00 52.81 114 ALA A O 1
ATOM 843 N N . SER A 1 115 ? 3.030 5.549 -37.187 1.00 48.78 115 SER A N 1
ATOM 844 C CA . SER A 1 115 ? 2.511 6.644 -38.032 1.00 48.78 115 SER A CA 1
ATOM 845 C C . SER A 1 115 ? 3.599 7.511 -38.692 1.00 48.78 115 SER A C 1
ATOM 847 O O . SER A 1 115 ? 3.333 8.255 -39.633 1.00 48.78 115 SER A O 1
ATOM 849 N N . SER A 1 116 ? 4.857 7.413 -38.248 1.00 47.78 116 SER A N 1
ATOM 850 C CA . SER A 1 116 ? 5.948 8.296 -38.711 1.00 47.78 116 SER A CA 1
ATOM 851 C C . SER A 1 116 ? 6.483 7.993 -40.123 1.00 47.78 116 SER A C 1
ATOM 853 O O . SER A 1 116 ? 7.369 8.694 -40.616 1.00 47.78 116 SER A O 1
ATOM 855 N N . GLY A 1 117 ? 5.963 6.969 -40.805 1.00 48.19 117 GLY A N 1
ATOM 856 C CA . GLY A 1 117 ? 6.292 6.666 -42.198 1.00 48.19 117 GLY A CA 1
ATOM 857 C C . GLY A 1 117 ? 5.346 7.360 -43.183 1.00 48.19 117 GLY A C 1
ATOM 858 O O . GLY A 1 117 ? 4.174 7.013 -43.237 1.00 48.19 117 GLY A O 1
ATOM 859 N N . THR A 1 118 ? 5.885 8.238 -44.043 1.00 48.50 118 THR A N 1
ATOM 860 C CA . THR A 1 118 ? 5.222 8.933 -45.184 1.00 48.50 118 THR A CA 1
ATOM 861 C C . THR A 1 118 ? 4.608 10.330 -44.970 1.00 48.50 118 THR A C 1
ATOM 863 O O . THR A 1 118 ? 3.622 10.677 -45.619 1.00 48.50 118 THR A O 1
ATOM 866 N N . SER A 1 119 ? 5.271 11.230 -44.230 1.00 41.41 119 SER A N 1
ATOM 867 C CA . SER A 1 119 ? 5.068 12.671 -44.487 1.00 41.41 119 SER A CA 1
ATOM 868 C C . SER A 1 119 ? 5.893 13.120 -45.703 1.00 41.41 119 SER A C 1
ATOM 870 O O . SER A 1 119 ? 7.118 13.245 -45.647 1.00 41.41 119 SER A O 1
ATOM 872 N N . ARG A 1 120 ? 5.219 13.290 -46.846 1.00 38.94 120 ARG A N 1
ATOM 873 C CA . ARG A 1 120 ? 5.807 1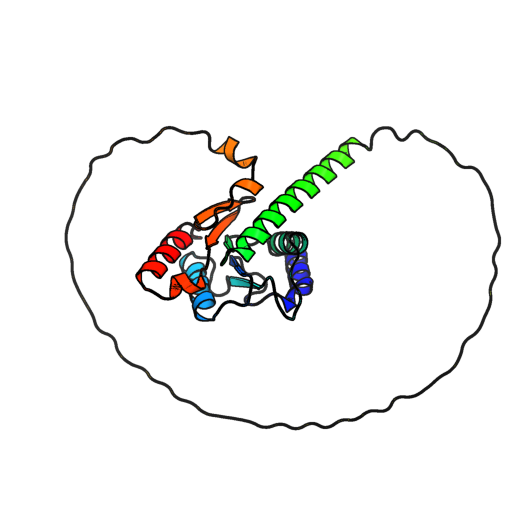3.770 -48.106 1.00 38.94 120 ARG A CA 1
ATOM 874 C C . ARG A 1 120 ? 6.106 15.269 -48.000 1.00 38.94 120 ARG A C 1
ATOM 876 O O . ARG A 1 120 ? 5.249 16.034 -47.579 1.00 38.94 120 ARG A O 1
ATOM 883 N N . LEU A 1 121 ? 7.294 15.677 -48.457 1.00 41.41 121 LEU A N 1
ATOM 884 C CA . LEU A 1 121 ? 7.718 17.078 -48.585 1.00 41.41 121 LEU A CA 1
ATOM 885 C C . LEU A 1 121 ? 6.614 17.976 -49.166 1.00 41.41 121 LEU A C 1
ATOM 887 O O . LEU A 1 121 ? 6.261 17.848 -50.340 1.00 41.41 121 LEU A O 1
ATOM 891 N N . GLN A 1 122 ? 6.153 18.939 -48.370 1.00 40.25 122 GLN A N 1
ATOM 892 C CA . GLN A 1 122 ? 5.369 20.073 -48.843 1.00 40.25 122 GLN A CA 1
ATOM 893 C C . GLN A 1 122 ? 6.021 21.358 -48.322 1.00 40.25 122 GLN A C 1
ATOM 895 O O . GLN A 1 122 ? 6.078 21.609 -47.122 1.00 40.25 122 GLN A O 1
ATOM 900 N N . LYS A 1 123 ? 6.597 22.119 -49.256 1.00 41.94 123 LYS A N 1
ATOM 901 C CA . LYS A 1 123 ? 7.356 23.350 -49.017 1.00 41.94 123 LYS A CA 1
ATOM 902 C C . LYS A 1 123 ? 6.393 24.543 -48.903 1.00 41.94 123 LYS A C 1
ATOM 904 O O . LYS A 1 123 ? 5.679 24.788 -49.877 1.00 41.94 123 LYS A O 1
ATOM 909 N N . PRO A 1 124 ? 6.412 25.327 -47.813 1.00 38.56 124 PRO A N 1
ATOM 910 C CA . PRO A 1 124 ? 5.996 26.724 -47.838 1.00 38.56 124 PRO A CA 1
ATOM 911 C C . PRO A 1 124 ? 7.134 27.594 -48.396 1.00 38.56 124 PRO A C 1
ATOM 913 O O . PRO A 1 124 ? 8.315 27.300 -48.200 1.00 38.56 124 PRO A O 1
ATOM 916 N N . ALA A 1 125 ? 6.766 28.645 -49.118 1.00 35.72 125 ALA A N 1
ATOM 917 C CA . ALA A 1 125 ? 7.669 29.701 -49.567 1.00 35.72 125 ALA A CA 1
ATOM 918 C C . ALA A 1 125 ? 7.748 30.827 -48.509 1.00 35.72 125 ALA A C 1
ATOM 920 O O . ALA A 1 125 ? 6.834 30.931 -47.694 1.00 35.72 125 ALA A O 1
ATOM 921 N N . ASP A 1 126 ? 8.849 31.590 -48.513 1.00 38.53 126 ASP A N 1
ATOM 922 C CA . ASP A 1 126 ? 8.936 33.068 -48.631 1.00 38.53 126 ASP A CA 1
ATOM 923 C C . ASP A 1 126 ? 7.746 33.922 -48.103 1.00 38.53 126 ASP A C 1
ATOM 925 O O . ASP A 1 126 ? 6.597 33.579 -48.363 1.00 38.53 126 ASP A O 1
ATOM 929 N N . GLN A 1 127 ? 7.837 35.120 -47.501 1.00 45.72 127 GLN A N 1
ATOM 930 C CA . GLN A 1 127 ? 8.852 36.105 -47.033 1.00 45.72 127 GLN A CA 1
ATOM 931 C C . GLN A 1 127 ? 8.012 37.235 -46.327 1.00 45.72 127 GLN A C 1
ATOM 933 O O . GLN A 1 127 ? 6.814 37.320 -46.606 1.00 45.72 127 GLN A O 1
ATOM 938 N N . ASP A 1 128 ? 8.451 38.180 -45.478 1.00 36.62 128 ASP A N 1
ATOM 939 C CA . ASP A 1 128 ? 9.680 38.451 -44.699 1.00 36.62 128 ASP A CA 1
ATOM 940 C C . ASP A 1 128 ? 9.404 39.584 -43.656 1.00 36.62 128 ASP A C 1
ATOM 942 O O . ASP A 1 128 ? 8.357 40.229 -43.708 1.00 36.62 128 ASP A O 1
ATOM 946 N N . ASP A 1 129 ? 10.398 39.864 -42.794 1.00 37.12 129 ASP A N 1
ATOM 947 C CA . ASP A 1 129 ? 10.793 41.197 -42.268 1.00 37.12 129 ASP A CA 1
ATOM 948 C C . ASP A 1 129 ? 10.091 41.968 -41.110 1.00 37.12 129 ASP A C 1
ATOM 950 O O . ASP A 1 129 ? 8.886 41.908 -40.868 1.00 37.12 129 ASP A O 1
ATOM 954 N N . CYS A 1 130 ? 10.938 42.823 -40.503 1.00 33.06 130 CYS A N 1
ATOM 955 C CA . CYS A 1 130 ? 10.694 44.083 -39.770 1.00 33.06 130 CYS A CA 1
ATOM 956 C C . CYS A 1 130 ? 10.290 44.119 -38.272 1.00 33.06 130 CYS A C 1
ATOM 958 O O . CYS A 1 130 ? 9.124 44.146 -37.881 1.00 33.06 130 CYS A O 1
ATOM 960 N N . ASP A 1 131 ? 11.349 44.305 -37.475 1.00 36.97 131 ASP A N 1
ATOM 961 C CA . ASP A 1 131 ? 11.546 45.098 -36.246 1.00 36.97 131 ASP A CA 1
ATOM 962 C C . ASP A 1 131 ? 10.494 46.121 -35.753 1.00 36.97 131 ASP A C 1
ATOM 964 O O . ASP A 1 131 ? 9.801 46.802 -36.511 1.00 36.97 131 ASP A O 1
ATOM 968 N N . GLY A 1 132 ? 10.528 46.370 -34.432 1.00 36.50 132 GLY A N 1
ATOM 969 C CA . GLY A 1 132 ? 9.881 47.527 -33.801 1.00 36.50 132 GLY A CA 1
ATOM 970 C C . GLY A 1 132 ? 10.102 47.643 -32.285 1.00 36.50 132 GLY A C 1
ATOM 971 O O . GLY A 1 132 ? 9.277 47.184 -31.499 1.00 36.50 132 GLY A O 1
ATOM 972 N N . GLU A 1 133 ? 11.183 48.303 -31.856 1.00 38.53 133 GLU A N 1
ATOM 973 C CA . GLU A 1 133 ? 11.440 48.622 -30.440 1.00 38.53 133 GLU A CA 1
ATOM 974 C C . GLU A 1 133 ? 10.374 49.550 -29.817 1.00 38.53 133 GLU A C 1
ATOM 976 O O . GLU A 1 133 ? 9.923 50.518 -30.444 1.00 38.53 133 GLU A O 1
ATOM 981 N N . ARG A 1 134 ? 10.082 49.373 -28.515 1.00 36.84 134 ARG A N 1
ATOM 982 C CA . ARG A 1 134 ? 9.725 50.509 -27.644 1.00 36.84 134 ARG A CA 1
ATOM 983 C C . ARG A 1 134 ? 10.077 50.291 -26.168 1.00 36.84 134 ARG A C 1
ATOM 985 O O . ARG A 1 134 ? 10.013 49.187 -25.642 1.00 36.84 134 ARG A O 1
ATOM 992 N N . THR A 1 135 ? 10.459 51.393 -25.534 1.00 36.84 135 THR A N 1
ATOM 993 C CA . THR A 1 135 ? 11.044 51.542 -24.196 1.00 36.84 135 THR A CA 1
ATOM 994 C C . THR A 1 135 ? 10.019 51.688 -23.060 1.00 36.84 135 THR A C 1
ATOM 996 O O . THR A 1 135 ? 8.911 52.161 -23.305 1.00 36.84 135 THR A O 1
ATOM 999 N N . ALA A 1 136 ? 10.445 51.372 -21.820 1.00 32.44 136 ALA A N 1
ATOM 1000 C CA . ALA A 1 136 ? 10.346 52.204 -20.592 1.00 32.44 136 ALA A CA 1
ATOM 1001 C C . ALA A 1 136 ? 10.088 51.410 -19.280 1.00 32.44 136 ALA A C 1
ATOM 1003 O O . ALA A 1 136 ? 9.036 50.804 -19.101 1.00 32.44 136 ALA A O 1
ATOM 1004 N N . GLU A 1 137 ? 11.021 51.513 -18.323 1.00 39.06 137 GLU A N 1
ATOM 1005 C CA . GLU A 1 137 ? 10.754 51.448 -16.865 1.00 39.06 137 GLU A CA 1
ATOM 1006 C C . GLU A 1 137 ? 10.306 52.860 -16.358 1.00 39.06 137 GLU A C 1
ATOM 1008 O O . GLU A 1 137 ? 10.162 53.737 -17.220 1.00 39.06 137 GLU A O 1
ATOM 1013 N N . PRO A 1 138 ? 10.163 53.207 -15.043 1.00 60.06 138 PRO A N 1
ATOM 1014 C CA . PRO A 1 138 ? 10.299 52.449 -13.774 1.00 60.06 138 PRO A CA 1
ATOM 1015 C C . PRO A 1 138 ? 9.208 52.756 -12.693 1.00 60.06 138 PRO A C 1
ATOM 1017 O O . PRO A 1 138 ? 8.195 53.387 -12.979 1.00 60.06 138 PRO A O 1
ATOM 1020 N N . HIS A 1 139 ? 9.498 52.383 -11.427 1.00 33.44 139 HIS A N 1
ATOM 1021 C CA . HIS A 1 139 ? 8.851 52.741 -10.133 1.00 33.44 139 HIS A CA 1
ATOM 1022 C C . HIS A 1 139 ? 7.630 51.909 -9.656 1.00 33.44 139 HIS A C 1
ATOM 1024 O O . HIS A 1 139 ? 6.796 51.516 -10.457 1.00 33.44 139 HIS A O 1
ATOM 1030 N N . ALA A 1 140 ? 7.401 51.669 -8.346 1.00 33.38 140 ALA A N 1
ATOM 1031 C CA . ALA A 1 140 ? 8.281 51.694 -7.156 1.00 33.38 140 ALA A CA 1
ATOM 1032 C C . ALA A 1 140 ? 7.588 51.114 -5.886 1.00 33.38 140 ALA A C 1
ATOM 1034 O O . ALA A 1 140 ? 6.373 51.193 -5.754 1.00 33.38 140 ALA A O 1
ATOM 1035 N N . ALA A 1 141 ? 8.421 50.727 -4.904 1.00 32.84 141 ALA A N 1
ATOM 1036 C CA . ALA A 1 141 ? 8.242 50.877 -3.443 1.00 32.84 141 ALA A CA 1
ATOM 1037 C C . ALA A 1 141 ? 7.397 49.902 -2.571 1.00 32.84 141 ALA A C 1
ATOM 1039 O O . ALA A 1 141 ? 6.296 49.484 -2.903 1.00 32.84 141 ALA A O 1
ATOM 1040 N N . ALA A 1 142 ? 7.936 49.748 -1.345 1.00 34.25 142 ALA A N 1
ATOM 1041 C CA . ALA A 1 142 ? 7.296 49.513 -0.036 1.00 34.25 142 ALA A CA 1
ATOM 1042 C C . ALA A 1 142 ? 7.080 48.072 0.497 1.00 34.25 142 ALA A C 1
ATOM 1044 O O . ALA A 1 142 ? 6.081 47.413 0.229 1.00 34.25 142 ALA A O 1
ATOM 1045 N N . ALA A 1 143 ? 7.971 47.673 1.418 1.00 36.34 143 ALA A N 1
ATOM 1046 C CA . ALA A 1 143 ? 7.642 46.842 2.591 1.00 36.34 143 ALA A CA 1
ATOM 1047 C C . ALA A 1 143 ? 7.144 47.755 3.752 1.00 36.34 143 ALA A C 1
ATOM 1049 O O . ALA A 1 143 ? 7.286 48.977 3.627 1.00 36.34 143 ALA A O 1
ATOM 1050 N N . PRO A 1 144 ? 6.581 47.235 4.870 1.00 48.12 144 PRO A N 1
ATOM 1051 C CA . PRO A 1 144 ? 7.423 46.691 5.952 1.00 48.12 144 PRO A CA 1
ATOM 1052 C C . PRO A 1 144 ? 6.811 45.496 6.734 1.00 48.12 144 PRO A C 1
ATOM 1054 O O . PRO A 1 144 ? 5.763 44.965 6.383 1.00 48.12 144 PRO A O 1
ATOM 1057 N N . ALA A 1 145 ? 7.508 45.063 7.793 1.00 34.41 145 ALA A N 1
ATOM 1058 C CA . ALA A 1 145 ? 7.281 43.826 8.550 1.00 34.41 145 ALA A CA 1
ATOM 1059 C C . ALA A 1 145 ? 6.583 43.992 9.921 1.00 34.41 145 ALA A C 1
ATOM 1061 O O . ALA A 1 145 ? 6.625 45.066 10.514 1.00 34.41 145 ALA A O 1
ATOM 1062 N N . THR A 1 146 ? 6.087 42.866 10.455 1.00 43.12 146 THR A N 1
ATOM 1063 C CA . THR A 1 146 ? 5.994 42.449 11.880 1.00 43.12 146 THR A CA 1
ATOM 1064 C C . THR A 1 146 ? 6.019 40.903 11.864 1.00 43.12 146 THR A C 1
ATOM 1066 O O . THR A 1 146 ? 5.387 40.316 10.991 1.00 43.12 146 THR A O 1
ATOM 1069 N N . ASP A 1 147 ? 6.799 40.110 12.608 1.00 31.72 147 ASP A N 1
ATOM 1070 C CA . ASP A 1 147 ? 7.432 40.135 13.946 1.00 31.72 147 ASP A CA 1
ATOM 1071 C C . ASP A 1 147 ? 6.513 39.727 15.127 1.00 31.72 147 ASP A C 1
ATOM 1073 O O . ASP A 1 147 ? 5.343 40.102 15.180 1.00 31.72 147 ASP A O 1
ATOM 1077 N N . ARG A 1 148 ? 7.114 38.994 16.085 1.00 34.50 148 ARG A N 1
ATOM 1078 C CA . ARG A 1 148 ? 6.623 38.348 17.326 1.00 34.50 148 ARG A CA 1
ATOM 1079 C C . ARG A 1 148 ? 5.899 36.994 17.154 1.00 34.50 148 ARG A C 1
ATOM 1081 O O . ARG A 1 148 ? 4.818 36.959 16.589 1.00 34.50 148 ARG A O 1
ATOM 1088 N N . ALA A 1 149 ? 6.400 35.811 17.549 1.00 30.70 149 ALA A N 1
ATOM 1089 C CA . ALA A 1 149 ? 7.371 35.311 18.555 1.00 30.70 149 ALA A CA 1
ATOM 1090 C C . ALA A 1 149 ? 6.772 34.827 19.899 1.00 30.70 149 ALA A C 1
ATOM 1092 O O . ALA A 1 149 ? 5.799 35.386 20.395 1.00 30.70 149 ALA A O 1
ATOM 1093 N N . ALA A 1 150 ? 7.476 33.844 20.489 1.00 31.95 150 ALA A N 1
ATOM 1094 C CA . ALA A 1 150 ? 7.241 33.102 21.741 1.00 31.95 150 ALA A CA 1
ATOM 1095 C C . ALA A 1 150 ? 6.162 31.985 21.712 1.00 31.95 150 ALA A C 1
ATOM 1097 O O . ALA A 1 150 ? 5.103 32.189 21.137 1.00 31.95 150 ALA A O 1
ATOM 1098 N N . ALA A 1 151 ? 6.274 30.827 22.388 1.00 29.80 151 ALA A N 1
ATOM 1099 C CA . ALA A 1 151 ? 7.353 29.965 22.935 1.00 29.80 151 ALA A CA 1
ATOM 1100 C C . ALA A 1 151 ? 6.746 29.085 24.067 1.00 29.80 151 ALA A C 1
ATOM 1102 O O . ALA A 1 151 ? 5.609 29.312 24.469 1.00 29.80 151 ALA A O 1
ATOM 1103 N N . THR A 1 152 ? 7.552 28.173 24.638 1.00 30.64 152 THR A N 1
ATOM 1104 C CA . THR A 1 152 ? 7.310 27.308 25.828 1.00 30.64 152 THR A CA 1
ATOM 1105 C C . THR A 1 152 ? 6.406 26.081 25.574 1.00 30.64 152 THR A C 1
ATOM 1107 O O . THR A 1 152 ? 5.318 26.232 25.037 1.00 30.64 152 THR A O 1
ATOM 1110 N N . SER A 1 153 ? 6.866 24.821 25.706 1.00 34.44 153 SER A N 1
ATOM 1111 C CA . SER A 1 153 ? 7.458 24.067 26.854 1.00 34.44 153 SER A CA 1
ATOM 1112 C C . SER A 1 153 ? 6.378 23.515 27.803 1.00 34.44 153 SER A C 1
ATOM 1114 O O . SER A 1 153 ? 5.438 24.242 28.091 1.00 34.44 153 SER A O 1
ATOM 1116 N N . ALA A 1 154 ? 6.447 22.310 28.391 1.00 32.25 154 ALA A N 1
ATOM 1117 C CA . ALA A 1 154 ? 7.318 21.121 28.251 1.00 32.25 154 ALA A CA 1
ATOM 1118 C C . ALA A 1 154 ? 6.710 19.948 29.086 1.00 32.25 154 ALA A C 1
ATOM 1120 O O . ALA A 1 154 ? 5.753 20.192 29.821 1.00 32.25 154 ALA A O 1
ATOM 1121 N N . SER A 1 155 ? 7.354 18.760 29.102 1.00 35.94 155 SER A N 1
ATOM 1122 C CA . SER A 1 155 ? 7.224 17.679 30.135 1.00 35.94 155 SER A CA 1
ATOM 1123 C C . SER A 1 155 ? 5.848 16.954 30.244 1.00 35.94 155 SER A C 1
ATOM 1125 O O . SER A 1 155 ? 4.842 17.476 29.784 1.00 35.94 155 SER A O 1
ATOM 1127 N N . ASP A 1 156 ? 5.697 15.725 30.773 1.00 29.67 156 ASP A N 1
ATOM 1128 C CA . ASP A 1 156 ? 6.629 14.801 31.463 1.00 29.67 156 ASP A CA 1
ATOM 1129 C C . ASP A 1 156 ? 6.300 13.292 31.210 1.00 29.67 156 ASP A C 1
ATOM 1131 O O . ASP A 1 156 ? 5.481 12.967 30.350 1.00 29.67 156 ASP A O 1
ATOM 1135 N N . ALA A 1 157 ? 6.968 12.375 31.925 1.00 32.56 157 ALA A N 1
ATOM 1136 C CA . ALA A 1 157 ? 7.132 10.942 31.639 1.00 32.56 157 ALA A CA 1
ATOM 1137 C C . ALA A 1 157 ? 6.131 9.954 32.294 1.00 32.56 157 ALA A C 1
ATOM 1139 O O . ALA A 1 157 ? 5.374 10.317 33.193 1.00 32.56 157 ALA A O 1
ATOM 1140 N N . SER A 1 158 ? 6.214 8.674 31.872 1.00 38.88 158 SER A N 1
ATOM 1141 C CA . SER A 1 158 ? 6.165 7.394 32.649 1.00 38.88 158 SER A CA 1
ATOM 1142 C C . SER A 1 158 ? 5.674 6.270 31.712 1.00 38.88 158 SER A C 1
ATOM 1144 O O . SER A 1 158 ? 4.573 6.364 31.182 1.00 38.88 158 SER A O 1
ATOM 1146 N N . ASP A 1 159 ? 6.460 5.280 31.281 1.00 31.91 159 ASP A N 1
ATOM 1147 C CA . ASP A 1 159 ? 7.163 4.205 32.013 1.00 31.91 159 ASP A CA 1
ATOM 1148 C C . ASP A 1 159 ? 6.224 3.180 32.692 1.00 31.91 159 ASP A C 1
ATOM 1150 O O . ASP A 1 159 ? 5.512 3.498 33.644 1.00 31.91 159 ASP A O 1
ATOM 1154 N N . ALA A 1 160 ? 6.229 1.945 32.170 1.00 35.72 160 ALA A N 1
ATOM 1155 C CA . ALA A 1 160 ? 5.599 0.756 32.753 1.00 35.72 160 ALA A CA 1
ATOM 1156 C C . ALA A 1 160 ? 6.168 -0.534 32.116 1.00 35.72 160 ALA A C 1
ATOM 1158 O O . ALA A 1 160 ? 5.676 -1.025 31.098 1.00 35.72 160 ALA A O 1
ATOM 1159 N N . SER A 1 161 ? 7.206 -1.105 32.731 1.00 33.50 161 SER A N 1
ATOM 1160 C CA . SER A 1 161 ? 7.748 -2.434 32.389 1.00 33.50 161 SER A CA 1
ATOM 1161 C C . SER A 1 161 ? 6.977 -3.576 33.082 1.00 33.50 161 SER A C 1
ATOM 1163 O O . SER A 1 161 ? 6.533 -3.409 34.216 1.00 33.50 161 SER A O 1
ATOM 1165 N N . GLY A 1 162 ? 6.875 -4.769 32.468 1.00 30.25 162 GLY A N 1
ATOM 1166 C CA . GLY A 1 162 ? 6.246 -5.942 33.111 1.00 30.25 162 GLY A CA 1
ATOM 1167 C C . GLY A 1 162 ? 6.417 -7.293 32.385 1.00 30.25 162 GLY A C 1
ATOM 1168 O O . GLY A 1 162 ? 5.984 -7.444 31.251 1.00 30.25 162 GLY A O 1
ATOM 1169 N N . ALA A 1 163 ? 7.037 -8.260 33.080 1.00 30.75 163 ALA A N 1
ATOM 1170 C CA . ALA A 1 163 ? 7.315 -9.683 32.764 1.00 30.75 163 ALA A CA 1
ATOM 1171 C C . ALA A 1 163 ? 6.273 -10.457 31.902 1.00 30.75 163 ALA A C 1
ATOM 1173 O O . ALA A 1 163 ? 5.084 -10.181 31.984 1.00 30.75 163 ALA A O 1
ATOM 1174 N N . SER A 1 164 ? 6.611 -11.427 31.029 1.00 30.41 164 SER A N 1
ATOM 1175 C CA . SER A 1 164 ? 7.534 -12.599 31.074 1.00 30.41 164 SER A CA 1
ATOM 1176 C C . SER A 1 164 ? 6.963 -13.879 31.738 1.00 30.41 164 SER A C 1
ATOM 1178 O O . SER A 1 164 ? 6.443 -13.825 32.848 1.00 30.41 164 SER A O 1
ATOM 1180 N N . GLY A 1 165 ? 7.105 -15.030 31.050 1.00 28.25 165 GLY A N 1
ATOM 1181 C CA . GLY A 1 165 ? 6.669 -16.396 31.436 1.00 28.25 165 GLY A CA 1
ATOM 1182 C C . GLY A 1 165 ? 5.962 -17.133 30.270 1.00 28.25 165 GLY A C 1
ATOM 1183 O O . GLY A 1 165 ? 4.880 -16.721 29.878 1.00 28.25 165 GLY A O 1
ATOM 1184 N N . ALA A 1 166 ? 6.593 -18.061 29.525 1.00 28.92 166 ALA A N 1
ATOM 1185 C CA . ALA A 1 166 ? 6.860 -19.490 29.833 1.00 28.92 166 ALA A CA 1
ATOM 1186 C C . ALA A 1 166 ? 5.594 -20.397 29.799 1.00 28.92 166 ALA A C 1
ATOM 1188 O O . ALA A 1 166 ? 4.547 -19.966 30.255 1.00 28.92 166 ALA A O 1
ATOM 1189 N N . SER A 1 167 ? 5.588 -21.673 29.366 1.00 29.34 167 SER A N 1
ATOM 1190 C CA . SER A 1 167 ? 6.493 -22.519 28.548 1.00 29.34 167 SER A CA 1
ATOM 1191 C C . SER A 1 167 ? 5.794 -23.877 28.250 1.00 29.34 167 SER A C 1
ATOM 1193 O O . SER A 1 167 ? 4.965 -24.305 29.048 1.00 29.34 167 SER A O 1
ATOM 1195 N N . GLY A 1 168 ? 6.176 -24.593 27.178 1.00 27.19 168 GLY A N 1
ATOM 1196 C CA . GLY A 1 168 ? 5.816 -26.009 26.918 1.00 27.19 168 GLY A CA 1
ATOM 1197 C C . GLY A 1 168 ? 4.417 -26.282 26.312 1.00 27.19 168 GLY A C 1
ATOM 1198 O O . GLY A 1 168 ? 3.521 -25.459 26.421 1.00 27.19 168 GLY A O 1
ATOM 1199 N N . ALA A 1 169 ? 4.152 -27.417 25.646 1.00 29.09 169 ALA A N 1
ATOM 1200 C CA . ALA A 1 169 ? 5.047 -28.496 25.211 1.00 29.09 169 ALA A CA 1
ATOM 1201 C C . ALA A 1 169 ? 4.466 -29.298 24.015 1.00 29.09 169 ALA A C 1
ATOM 1203 O O . ALA A 1 169 ? 3.267 -29.525 23.942 1.00 29.09 169 ALA A O 1
ATOM 1204 N N . SER A 1 170 ? 5.371 -29.746 23.133 1.00 28.47 170 SER A N 1
ATOM 1205 C CA . SER A 1 170 ? 5.513 -31.100 22.552 1.00 28.47 170 SER A CA 1
ATOM 1206 C C . SER A 1 170 ? 4.313 -31.913 22.013 1.00 28.47 170 SER A C 1
ATOM 1208 O O . SER A 1 170 ? 3.396 -32.259 22.749 1.00 28.47 170 SER A O 1
ATOM 1210 N N . GLY A 1 171 ? 4.488 -32.442 20.789 1.00 26.75 171 GLY A N 1
ATOM 1211 C CA . GLY A 1 171 ? 4.091 -33.821 20.451 1.00 26.75 171 GLY A CA 1
ATOM 1212 C C . GLY A 1 171 ? 3.038 -34.018 19.351 1.00 26.75 171 GLY A C 1
ATOM 1213 O O . GLY A 1 171 ? 1.850 -33.902 19.620 1.00 26.75 171 GLY A O 1
ATOM 1214 N N . ALA A 1 172 ? 3.474 -34.435 18.151 1.00 30.70 172 ALA A N 1
ATOM 1215 C CA . ALA A 1 172 ? 3.097 -35.719 17.519 1.00 30.70 172 ALA A CA 1
ATOM 1216 C C . ALA A 1 172 ? 3.477 -35.769 16.022 1.00 30.70 172 ALA A C 1
ATOM 1218 O O . ALA A 1 172 ? 3.183 -34.854 15.255 1.00 30.70 172 ALA A O 1
ATOM 1219 N N . SER A 1 173 ? 4.102 -36.872 15.604 1.00 31.39 173 SER A N 1
ATOM 1220 C CA . SER A 1 173 ? 4.430 -37.178 14.204 1.00 31.39 173 SER A CA 1
ATOM 1221 C C . SER A 1 173 ? 3.205 -37.650 13.408 1.00 31.39 173 SER A C 1
ATOM 1223 O O . SER A 1 173 ? 2.301 -38.266 13.969 1.00 31.39 173 SER A O 1
ATOM 1225 N N . GLY A 1 174 ? 3.219 -37.460 12.085 1.00 31.81 174 GLY A N 1
ATOM 1226 C CA . GLY A 1 174 ? 2.214 -38.024 11.177 1.00 31.81 174 GLY A CA 1
ATOM 1227 C C . GLY A 1 174 ? 2.636 -37.926 9.711 1.00 31.81 174 GLY A C 1
ATOM 1228 O O . GLY A 1 174 ? 2.527 -36.868 9.098 1.00 31.81 174 GLY A O 1
ATOM 1229 N N . GLU A 1 175 ? 3.134 -39.025 9.145 1.00 30.16 175 GLU A N 1
ATOM 1230 C CA . GLU A 1 175 ? 3.521 -39.111 7.732 1.00 30.16 175 GLU A CA 1
ATOM 1231 C C . GLU A 1 175 ? 2.318 -39.381 6.809 1.00 30.16 175 GLU A C 1
ATOM 1233 O O . GLU A 1 175 ? 1.515 -40.261 7.089 1.00 30.16 175 GLU A O 1
ATOM 1238 N N . H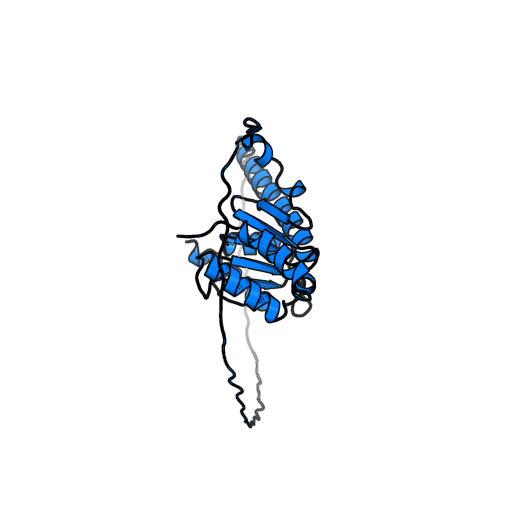IS A 1 176 ? 2.257 -38.633 5.696 1.00 32.44 176 HIS A N 1
ATOM 1239 C CA . HIS A 1 176 ? 1.884 -39.036 4.323 1.00 32.44 176 HIS A CA 1
ATOM 1240 C C . HIS A 1 176 ? 0.697 -40.010 4.068 1.00 32.44 176 HIS A C 1
ATOM 1242 O O . HIS A 1 176 ? 0.627 -41.108 4.608 1.00 32.44 176 HIS A O 1
ATOM 1248 N N . PRO A 1 177 ? -0.162 -39.700 3.066 1.00 38.59 177 PRO A N 1
ATOM 1249 C CA . PRO A 1 177 ? 0.261 -39.942 1.679 1.00 38.59 177 PRO A CA 1
ATOM 1250 C C . PRO A 1 177 ? -0.104 -38.858 0.647 1.00 38.59 177 PRO A C 1
ATOM 1252 O O . PRO A 1 177 ? -1.022 -38.058 0.810 1.00 38.59 177 PRO A O 1
ATOM 1255 N N . ARG A 1 178 ? 0.631 -38.876 -0.473 1.00 38.75 178 ARG A N 1
ATOM 1256 C CA . ARG A 1 178 ? 0.455 -37.981 -1.631 1.00 38.75 178 ARG A CA 1
ATOM 1257 C C . ARG A 1 178 ? -0.801 -38.339 -2.436 1.00 38.75 178 ARG A C 1
ATOM 1259 O O . ARG A 1 178 ? -1.028 -39.516 -2.708 1.00 38.75 178 ARG A O 1
ATOM 1266 N N . LYS A 1 179 ? -1.524 -37.337 -2.951 1.00 31.70 179 LYS A N 1
ATOM 1267 C CA . LYS A 1 179 ? -2.479 -37.508 -4.063 1.00 31.70 179 LYS A CA 1
ATOM 1268 C C . LYS A 1 179 ? -2.594 -36.242 -4.921 1.00 31.70 179 LYS A C 1
ATOM 1270 O O . LYS A 1 179 ? -2.861 -35.176 -4.389 1.00 31.70 179 LYS A O 1
ATOM 1275 N N . GLY A 1 180 ? -2.461 -36.415 -6.239 1.00 29.47 180 GLY A N 1
ATOM 1276 C CA . GLY A 1 180 ? -2.974 -35.507 -7.274 1.00 29.47 180 GLY A CA 1
ATOM 1277 C C . GLY A 1 180 ? -2.326 -34.124 -7.380 1.00 29.47 180 GLY A C 1
ATOM 1278 O O . GLY A 1 180 ? -2.853 -33.155 -6.846 1.00 29.47 180 GLY A O 1
ATOM 1279 N N . ALA A 1 181 ? -1.258 -34.007 -8.174 1.00 31.73 181 ALA A N 1
ATOM 1280 C CA . ALA A 1 181 ? -0.897 -32.719 -8.764 1.00 31.73 181 ALA A CA 1
ATOM 1281 C C . ALA A 1 181 ? -1.839 -32.438 -9.955 1.00 31.73 181 ALA A C 1
ATOM 1283 O O . ALA A 1 181 ? -1.896 -33.276 -10.856 1.00 31.73 181 ALA A O 1
ATOM 1284 N N . PRO A 1 182 ? -2.576 -31.312 -9.997 1.00 40.75 182 PRO A N 1
ATOM 1285 C CA . PRO A 1 182 ? -3.238 -30.876 -11.218 1.00 40.75 182 PRO A CA 1
ATOM 1286 C C . PRO A 1 182 ? -2.191 -30.312 -12.185 1.00 40.75 182 PRO A C 1
ATOM 1288 O O . PRO A 1 182 ? -1.411 -29.426 -11.832 1.00 40.75 182 PRO A O 1
ATOM 1291 N N . GLU A 1 183 ? -2.166 -30.859 -13.397 1.00 38.12 183 GLU A N 1
ATOM 1292 C CA . GLU A 1 183 ? -1.189 -30.533 -14.436 1.00 38.12 183 GLU A CA 1
ATOM 1293 C C . GLU A 1 183 ? -1.263 -29.073 -14.900 1.00 38.12 183 GLU A C 1
ATOM 1295 O O . GLU A 1 183 ? -2.267 -28.377 -14.726 1.00 38.12 183 GLU A O 1
ATOM 1300 N N . GLY A 1 184 ? -0.158 -28.625 -15.503 1.00 44.34 184 GLY A N 1
ATOM 1301 C CA . GLY A 1 184 ? 0.099 -27.252 -15.918 1.00 44.34 184 GLY A CA 1
ATOM 1302 C C . GLY A 1 184 ? -1.013 -26.624 -16.754 1.00 44.34 184 GLY A C 1
ATOM 1303 O O . GLY A 1 184 ? -0.999 -26.681 -17.981 1.00 44.34 184 GLY A O 1
ATOM 1304 N N . ARG A 1 185 ? -1.919 -25.914 -16.080 1.00 38.78 185 ARG A N 1
ATOM 1305 C CA . ARG A 1 185 ? -2.725 -24.875 -16.715 1.00 38.78 185 ARG A CA 1
ATOM 1306 C C . ARG A 1 185 ? -1.788 -23.729 -17.072 1.00 38.78 185 ARG A C 1
ATOM 1308 O O . ARG A 1 185 ? -1.109 -23.208 -16.189 1.00 38.78 185 ARG A O 1
ATOM 1315 N N . ASP A 1 186 ? -1.749 -23.384 -18.354 1.00 41.88 186 ASP A N 1
ATOM 1316 C CA . ASP A 1 186 ? -0.859 -22.376 -18.923 1.00 41.88 186 ASP A CA 1
ATOM 1317 C C . ASP A 1 186 ? -0.960 -21.037 -18.172 1.00 41.88 186 ASP A C 1
ATOM 1319 O O . ASP A 1 186 ? -1.907 -20.267 -18.336 1.0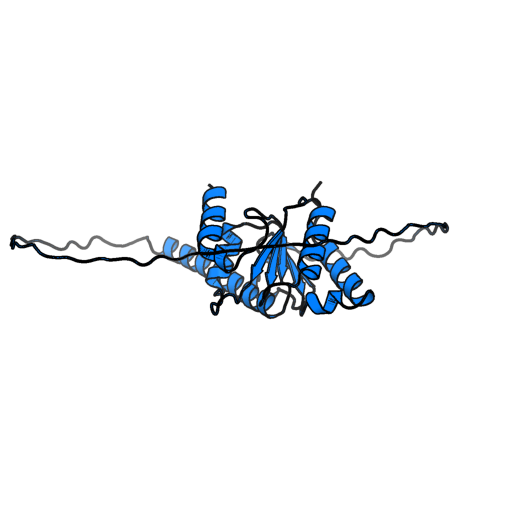0 41.88 186 ASP A O 1
ATOM 1323 N N . GLN A 1 187 ? 0.026 -20.773 -17.310 1.00 44.62 187 GLN A N 1
ATOM 1324 C CA . GLN A 1 187 ? 0.052 -19.568 -16.483 1.00 44.62 187 GLN A CA 1
ATOM 1325 C C . GLN A 1 187 ? 0.483 -18.330 -17.279 1.00 44.62 187 GLN A C 1
ATOM 1327 O O . GLN A 1 187 ? 0.359 -17.226 -16.763 1.00 44.62 187 GLN A O 1
ATOM 1332 N N . ARG A 1 188 ? 0.982 -18.481 -18.517 1.00 40.31 188 ARG A N 1
ATOM 1333 C CA . ARG A 1 188 ? 1.513 -17.364 -19.315 1.00 40.31 188 ARG A CA 1
ATOM 1334 C C . ARG A 1 188 ? 0.406 -16.582 -20.021 1.00 40.31 188 ARG A C 1
ATOM 1336 O O . ARG A 1 188 ? 0.484 -15.363 -20.084 1.00 40.31 188 ARG A O 1
ATOM 1343 N N . SER A 1 189 ? -0.664 -17.254 -20.449 1.00 33.94 189 SER A N 1
ATOM 1344 C CA . SER A 1 189 ? -1.827 -16.609 -21.084 1.00 33.94 189 SER A CA 1
ATOM 1345 C C . SER A 1 189 ? -2.626 -15.689 -20.140 1.00 33.94 189 SER A C 1
ATOM 1347 O O . SER A 1 189 ? -3.313 -14.781 -20.600 1.00 33.94 189 SER A O 1
ATOM 1349 N N . ALA A 1 190 ? -2.521 -15.865 -18.817 1.00 41.34 190 ALA A N 1
ATOM 1350 C CA . ALA A 1 190 ? -3.246 -15.042 -17.842 1.00 41.34 190 ALA A CA 1
ATOM 1351 C C . ALA A 1 190 ? -2.648 -13.635 -17.620 1.00 41.34 190 ALA A C 1
ATOM 1353 O O . ALA A 1 190 ? -3.283 -12.808 -16.966 1.00 41.34 190 ALA A O 1
ATOM 1354 N N . PHE A 1 191 ? -1.451 -13.347 -18.145 1.00 41.94 191 PHE A N 1
ATOM 1355 C CA . PHE A 1 191 ? -0.777 -12.054 -17.957 1.00 41.94 191 PHE A CA 1
ATOM 1356 C C . PHE A 1 191 ? -1.365 -10.914 -18.809 1.00 41.94 191 PHE A C 1
ATOM 1358 O O . PHE A 1 191 ? -1.159 -9.750 -18.484 1.00 41.94 191 PHE A O 1
ATOM 1365 N N . GLU A 1 192 ? -2.124 -11.222 -19.864 1.00 42.88 192 GLU A N 1
ATOM 1366 C CA . GLU A 1 192 ? -2.528 -10.254 -20.901 1.00 42.88 192 GLU A CA 1
ATOM 1367 C C . GLU A 1 192 ? -3.857 -9.515 -20.605 1.00 42.88 192 GLU A C 1
ATOM 1369 O O . GLU A 1 192 ? -4.417 -8.842 -21.467 1.00 42.88 192 GLU A O 1
ATOM 1374 N N . LYS A 1 193 ? -4.393 -9.629 -19.378 1.00 42.75 193 LYS A N 1
ATOM 1375 C CA . LYS A 1 193 ? -5.605 -8.914 -18.916 1.00 42.75 193 LYS A CA 1
ATOM 1376 C C . LYS A 1 193 ? -5.436 -8.303 -17.519 1.00 42.75 193 LYS A C 1
ATOM 1378 O O . LYS A 1 193 ? -6.176 -8.615 -16.586 1.00 42.75 193 LYS A O 1
ATOM 1383 N N . ALA A 1 194 ? -4.461 -7.407 -17.383 1.00 49.50 194 ALA A N 1
ATOM 1384 C CA . ALA A 1 194 ? -4.098 -6.755 -16.122 1.00 49.50 194 ALA A CA 1
ATOM 1385 C C . ALA A 1 194 ? -5.240 -6.028 -15.358 1.00 49.50 194 ALA A C 1
ATOM 1387 O O . ALA A 1 194 ? -5.343 -6.237 -14.144 1.00 49.50 194 ALA A O 1
ATOM 1388 N N . PRO A 1 195 ? -6.121 -5.211 -15.977 1.00 50.00 195 PRO A N 1
ATOM 1389 C CA . PRO A 1 195 ? -7.002 -4.328 -15.204 1.00 50.00 195 PRO A CA 1
ATOM 1390 C C . PRO A 1 195 ? -8.240 -5.014 -14.600 1.00 50.00 195 PRO A C 1
ATOM 1392 O O . PRO A 1 195 ? -8.874 -4.444 -13.715 1.00 50.00 195 PRO A O 1
ATOM 1395 N N . GLU A 1 196 ? -8.605 -6.227 -15.026 1.00 52.47 196 GLU A N 1
ATOM 1396 C CA . GLU A 1 196 ? -9.825 -6.913 -14.554 1.00 52.47 196 GLU A CA 1
ATOM 1397 C C . GLU A 1 196 ? -9.578 -7.835 -13.337 1.00 52.47 196 GLU A C 1
ATOM 1399 O O . GLU A 1 196 ? -10.521 -8.242 -12.661 1.00 52.47 196 GLU A O 1
ATOM 1404 N N . LEU A 1 197 ? -8.312 -8.137 -13.012 1.00 65.62 197 LEU A N 1
ATOM 1405 C CA . LEU A 1 197 ? -7.940 -9.233 -12.101 1.00 65.62 197 LEU A CA 1
ATOM 1406 C C . LEU A 1 197 ? -7.529 -8.827 -10.674 1.00 65.62 197 LEU A C 1
ATOM 1408 O O . LEU A 1 197 ? -7.301 -9.710 -9.846 1.00 65.62 197 LEU A O 1
ATOM 1412 N N . LEU A 1 198 ? -7.462 -7.531 -10.341 1.00 82.06 198 LEU A N 1
ATOM 1413 C CA . LEU A 1 198 ? -7.212 -7.083 -8.960 1.00 82.06 198 LEU A CA 1
ATOM 1414 C C . LEU A 1 198 ? -8.373 -7.509 -8.035 1.00 82.06 198 LEU A C 1
ATOM 1416 O O . LEU A 1 198 ? -9.477 -6.963 -8.179 1.00 82.06 198 LEU A O 1
ATOM 1420 N N . PRO A 1 199 ? -8.165 -8.429 -7.070 1.00 85.38 199 PRO A N 1
ATOM 1421 C CA . PRO A 1 199 ? -9.221 -8.857 -6.160 1.00 85.38 199 PRO A CA 1
ATOM 1422 C C . PRO A 1 199 ? -9.589 -7.723 -5.193 1.00 85.38 199 PRO A C 1
ATOM 1424 O O . PRO A 1 199 ? -8.744 -6.906 -4.843 1.00 85.38 199 PRO A O 1
ATOM 1427 N N . ARG A 1 200 ? -10.842 -7.688 -4.715 1.00 83.44 200 ARG A N 1
ATOM 1428 C CA . ARG A 1 200 ? -11.257 -6.753 -3.646 1.00 83.44 200 ARG A CA 1
ATOM 1429 C C . ARG A 1 200 ? -10.513 -7.010 -2.334 1.00 83.44 200 ARG A C 1
ATOM 1431 O O . ARG A 1 200 ? -10.047 -6.084 -1.688 1.00 83.44 200 ARG A O 1
ATOM 1438 N N . GLN A 1 201 ? -10.358 -8.285 -1.990 1.00 92.38 201 GLN A N 1
ATOM 1439 C CA . GLN A 1 201 ? -9.483 -8.748 -0.924 1.00 92.38 201 GLN A CA 1
ATOM 1440 C C . GLN A 1 201 ? -8.767 -10.010 -1.403 1.00 92.38 201 GLN A C 1
ATOM 1442 O O . GLN A 1 201 ? -9.408 -10.931 -1.912 1.00 92.38 201 GLN A O 1
ATOM 1447 N N . GLY A 1 202 ? -7.443 -10.065 -1.266 1.00 94.00 202 GLY A N 1
ATOM 1448 C CA . GLY A 1 202 ? -6.655 -11.200 -1.737 1.00 94.00 202 GLY A CA 1
ATOM 1449 C C . GLY A 1 202 ? -5.221 -10.839 -2.100 1.00 94.00 202 GLY A C 1
ATOM 1450 O O . GLY A 1 202 ? -4.670 -9.854 -1.624 1.00 94.00 202 GLY A O 1
ATOM 1451 N N . PHE A 1 203 ? -4.618 -11.667 -2.950 1.00 94.25 203 PHE A N 1
ATOM 1452 C CA . PHE A 1 203 ? -3.269 -11.484 -3.481 1.00 94.25 203 PHE A CA 1
ATOM 1453 C C . PHE A 1 203 ? -3.275 -11.781 -4.980 1.00 94.25 203 PHE A C 1
ATOM 1455 O O . PHE A 1 203 ? -3.874 -12.777 -5.400 1.00 94.25 203 PHE A O 1
ATOM 1462 N N . CYS A 1 204 ? -2.562 -10.971 -5.755 1.00 93.81 204 CYS A N 1
ATOM 1463 C CA . CYS A 1 204 ? -2.292 -11.188 -7.173 1.00 93.81 204 CYS A CA 1
ATOM 1464 C C . CYS A 1 204 ? -0.898 -10.658 -7.546 1.00 93.81 204 CYS A C 1
ATOM 1466 O O . CYS A 1 204 ? -0.193 -10.080 -6.721 1.00 93.81 204 CYS A O 1
ATOM 1468 N N . MET A 1 205 ? -0.515 -10.838 -8.809 1.00 92.25 205 MET A N 1
ATOM 1469 C CA . MET A 1 205 ? 0.610 -10.127 -9.418 1.00 92.25 205 MET A CA 1
ATOM 1470 C C . MET A 1 205 ? 0.042 -9.040 -10.335 1.00 92.25 205 MET A C 1
ATOM 1472 O O . MET A 1 205 ? -0.894 -9.320 -11.082 1.00 92.25 205 MET A O 1
ATOM 1476 N N . ALA A 1 206 ? 0.598 -7.832 -10.300 1.00 89.75 206 ALA A N 1
ATOM 1477 C CA . ALA A 1 206 ? 0.295 -6.764 -11.254 1.00 89.75 206 ALA A CA 1
ATOM 1478 C C . ALA A 1 206 ? 1.611 -6.117 -11.693 1.00 89.75 206 ALA A C 1
ATOM 1480 O O . ALA A 1 206 ? 2.455 -5.845 -10.845 1.00 89.75 206 ALA A O 1
ATOM 1481 N N . LEU A 1 207 ? 1.818 -5.914 -13.000 1.00 86.06 207 LEU A N 1
ATOM 1482 C CA . LEU A 1 207 ? 3.071 -5.373 -13.563 1.00 86.06 207 LEU A CA 1
ATOM 1483 C C . LEU A 1 207 ? 4.341 -6.048 -12.993 1.00 86.06 207 LEU A C 1
ATOM 1485 O O . LEU A 1 207 ? 5.300 -5.390 -12.608 1.00 86.06 207 LEU A O 1
ATOM 1489 N N . GLY A 1 208 ? 4.315 -7.378 -12.850 1.00 87.75 208 GLY A N 1
ATOM 1490 C CA . GLY A 1 208 ? 5.429 -8.166 -12.304 1.00 87.75 208 GLY A CA 1
ATOM 1491 C C . GLY A 1 208 ? 5.638 -8.086 -10.782 1.00 87.75 208 GLY A C 1
ATOM 1492 O O . GLY A 1 208 ? 6.365 -8.923 -10.248 1.00 87.75 208 GLY A O 1
ATOM 1493 N N . ARG A 1 209 ? 4.970 -7.171 -10.064 1.00 92.25 209 ARG A N 1
ATOM 1494 C CA . ARG A 1 209 ? 5.095 -7.003 -8.605 1.00 92.25 209 ARG A CA 1
ATOM 1495 C C . ARG A 1 209 ? 3.944 -7.671 -7.819 1.00 92.25 209 ARG A C 1
ATOM 1497 O O . ARG A 1 209 ? 2.806 -7.701 -8.299 1.00 92.25 209 ARG A O 1
ATOM 1504 N N . PRO A 1 210 ? 4.214 -8.251 -6.632 1.00 95.31 210 PRO A N 1
ATOM 1505 C CA . PRO A 1 210 ? 3.197 -8.808 -5.744 1.00 95.31 210 PRO A CA 1
ATOM 1506 C C . PRO A 1 210 ? 2.312 -7.704 -5.158 1.00 95.31 210 PRO A C 1
ATOM 1508 O O . PRO A 1 210 ? 2.805 -6.725 -4.594 1.00 95.31 210 PRO A O 1
ATOM 1511 N N . VAL A 1 211 ? 0.998 -7.903 -5.245 1.00 96.38 211 VAL A N 1
ATOM 1512 C CA . VAL A 1 211 ? -0.014 -6.993 -4.702 1.00 96.38 211 VAL A CA 1
ATOM 1513 C C . VAL A 1 211 ? -0.909 -7.748 -3.729 1.00 96.38 211 VAL A C 1
ATOM 1515 O O . VAL A 1 211 ? -1.493 -8.775 -4.082 1.00 96.38 211 VAL A O 1
ATOM 1518 N N . VAL A 1 212 ? -1.050 -7.228 -2.510 1.00 97.44 212 VAL A N 1
ATOM 1519 C CA . VAL A 1 212 ? -2.077 -7.653 -1.548 1.00 97.44 212 VAL A CA 1
ATOM 1520 C C . VAL A 1 212 ? -3.148 -6.573 -1.477 1.00 97.44 212 VAL A C 1
ATOM 1522 O O . VAL A 1 212 ? -2.826 -5.399 -1.331 1.00 97.44 212 VAL A O 1
ATOM 1525 N N . ALA A 1 213 ? -4.415 -6.965 -1.566 1.00 97.31 213 ALA A N 1
ATOM 1526 C CA . ALA A 1 213 ? -5.556 -6.066 -1.433 1.00 97.31 213 ALA A CA 1
ATOM 1527 C C . ALA A 1 213 ? -6.415 -6.444 -0.224 1.00 97.31 213 ALA A C 1
ATOM 1529 O O . ALA A 1 213 ? -6.578 -7.630 0.093 1.00 97.31 213 ALA A O 1
ATOM 1530 N N . PHE A 1 214 ? -6.994 -5.432 0.414 1.00 97.00 214 PHE A N 1
ATOM 1531 C CA . PHE A 1 214 ? -7.928 -5.540 1.525 1.00 97.00 214 PHE A CA 1
ATOM 1532 C C . PHE A 1 214 ? -9.155 -4.663 1.267 1.00 97.00 214 PHE A C 1
ATOM 1534 O O . PHE A 1 214 ? -9.040 -3.564 0.731 1.00 97.00 214 PHE A O 1
ATOM 1541 N N . ASP A 1 215 ? -10.328 -5.123 1.708 1.00 95.12 215 ASP A N 1
ATOM 1542 C CA . ASP A 1 215 ? -11.531 -4.285 1.716 1.00 95.12 215 ASP A CA 1
ATOM 1543 C C . ASP A 1 215 ? -11.418 -3.162 2.767 1.00 95.12 215 ASP A C 1
ATOM 1545 O O . ASP A 1 215 ? -11.742 -2.009 2.480 1.00 95.12 215 ASP A O 1
ATOM 1549 N N . ASP A 1 216 ? -10.926 -3.510 3.960 1.00 96.31 216 ASP A N 1
ATOM 1550 C CA . ASP A 1 216 ? -10.554 -2.607 5.056 1.00 96.31 216 ASP A CA 1
ATOM 1551 C C . ASP A 1 216 ? -9.513 -3.311 5.947 1.00 96.31 216 ASP A C 1
ATOM 1553 O O . ASP A 1 216 ? -9.834 -4.201 6.738 1.00 96.31 216 ASP A O 1
ATOM 1557 N N . PHE A 1 217 ? -8.243 -2.936 5.803 1.00 97.12 217 PHE A N 1
ATOM 1558 C CA . PHE A 1 217 ? -7.139 -3.481 6.590 1.00 97.12 217 PHE A CA 1
ATOM 1559 C C . PHE A 1 217 ? -7.198 -3.054 8.064 1.00 97.12 217 PHE A C 1
ATOM 1561 O O . PHE A 1 217 ? -6.811 -3.834 8.933 1.00 97.12 217 PHE A O 1
ATOM 1568 N N . GLY A 1 218 ? -7.711 -1.857 8.367 1.00 94.00 218 GLY A N 1
ATOM 1569 C CA . GLY A 1 218 ? -7.806 -1.342 9.734 1.00 94.00 218 GLY A CA 1
ATOM 1570 C C . GLY A 1 218 ? -8.750 -2.184 10.590 1.00 94.00 218 GLY A C 1
ATOM 1571 O O . GLY A 1 218 ? -8.360 -2.656 11.661 1.00 94.00 218 GLY A O 1
ATOM 1572 N N . SER A 1 219 ? -9.951 -2.462 10.075 1.00 94.12 219 SER A N 1
ATOM 1573 C CA . SER A 1 219 ? -10.936 -3.330 10.736 1.00 94.12 219 SER A CA 1
ATOM 1574 C C . SER A 1 219 ? -10.453 -4.778 10.894 1.00 94.12 219 SER A C 1
ATOM 1576 O O . SER A 1 219 ? -10.809 -5.452 11.865 1.00 94.12 219 SER A O 1
ATOM 1578 N N . LEU A 1 220 ? -9.592 -5.276 9.994 1.00 93.69 220 LEU A N 1
ATOM 1579 C CA . LEU A 1 220 ? -9.007 -6.614 10.142 1.00 93.69 220 LEU A CA 1
ATOM 1580 C C . LEU A 1 220 ? -8.051 -6.725 11.343 1.00 93.69 220 LEU A C 1
ATOM 1582 O O . LEU A 1 220 ? -7.849 -7.824 11.855 1.00 93.69 220 LEU A O 1
ATOM 1586 N N . LEU A 1 221 ? -7.487 -5.620 11.838 1.00 94.31 221 LEU A N 1
ATOM 1587 C CA . LEU A 1 221 ? -6.597 -5.635 13.005 1.00 94.31 221 LEU A CA 1
ATOM 1588 C C . LEU A 1 221 ? -7.347 -5.610 14.347 1.00 94.31 221 LEU A C 1
ATOM 1590 O O . LEU A 1 221 ? -6.733 -5.874 15.382 1.00 94.31 221 LEU A O 1
ATOM 1594 N N . SER A 1 222 ? -8.660 -5.351 14.350 1.00 92.81 222 SER A N 1
ATOM 1595 C CA . SER A 1 222 ? -9.463 -5.193 15.573 1.00 92.81 222 SER A CA 1
ATOM 1596 C C . SER A 1 222 ? -9.709 -6.489 16.355 1.00 92.81 222 SER A C 1
ATOM 1598 O O . SER A 1 222 ? -10.044 -6.426 17.535 1.00 92.81 222 SER A O 1
ATOM 1600 N N . THR A 1 223 ? -9.562 -7.670 15.738 1.00 93.94 223 THR A N 1
ATOM 1601 C CA . THR A 1 223 ? -9.736 -8.962 16.431 1.00 93.94 223 THR A CA 1
ATOM 1602 C C . THR A 1 223 ? -8.612 -9.948 16.098 1.00 93.94 223 THR A C 1
ATOM 1604 O O . THR A 1 223 ? -8.098 -9.933 14.976 1.00 93.94 223 THR A O 1
ATOM 1607 N N . PRO A 1 224 ? -8.246 -10.871 17.015 1.00 93.00 224 PRO A N 1
ATOM 1608 C CA . PRO A 1 224 ? -7.209 -11.868 16.746 1.00 93.00 224 PRO A CA 1
ATOM 1609 C C . PRO A 1 224 ? -7.500 -12.742 15.519 1.00 93.00 224 PRO A C 1
ATOM 1611 O O . PRO A 1 224 ? -6.583 -13.047 14.760 1.00 93.00 224 PRO A O 1
ATOM 1614 N N . ALA A 1 225 ? -8.764 -13.117 15.294 1.00 93.06 225 ALA A N 1
ATOM 1615 C CA . ALA A 1 225 ? -9.162 -13.966 14.172 1.00 93.06 225 ALA A CA 1
ATOM 1616 C C . ALA A 1 225 ? -8.986 -13.261 12.816 1.00 93.06 225 ALA A C 1
ATOM 1618 O O . ALA A 1 225 ? -8.383 -13.827 11.904 1.00 93.06 225 ALA A O 1
ATOM 1619 N N . LEU A 1 226 ? -9.451 -12.012 12.693 1.00 92.12 226 LEU A N 1
ATOM 1620 C CA . LEU A 1 226 ? -9.281 -11.223 11.470 1.00 92.12 226 LEU A CA 1
ATOM 1621 C C . LEU A 1 226 ? -7.805 -10.864 11.226 1.00 92.12 226 LEU A C 1
ATOM 1623 O O . LEU A 1 226 ? -7.332 -10.928 10.090 1.00 92.12 226 LEU A O 1
ATOM 1627 N N . LYS A 1 227 ? -7.033 -10.621 12.294 1.00 93.81 227 LYS A N 1
ATOM 1628 C CA . LYS A 1 227 ? -5.587 -10.381 12.211 1.00 93.81 227 LYS A CA 1
ATOM 1629 C C . LYS A 1 227 ? -4.843 -11.578 11.611 1.00 93.81 227 LYS A C 1
ATOM 1631 O O . LYS A 1 227 ? -3.961 -11.381 10.778 1.00 93.81 227 LYS A O 1
ATOM 1636 N N . GLN A 1 228 ? -5.230 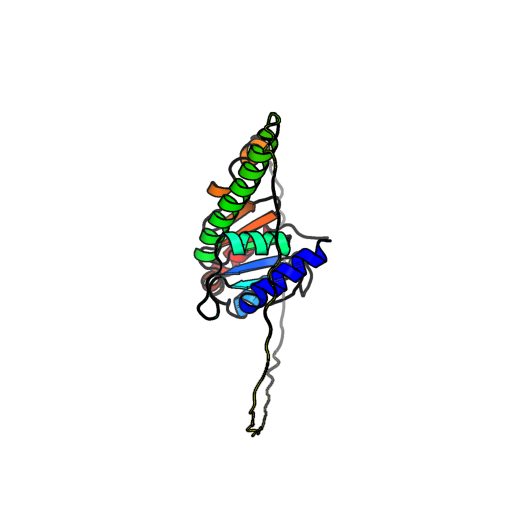-12.814 11.948 1.00 94.25 228 GLN A N 1
ATOM 1637 C CA . GLN A 1 228 ? -4.670 -14.010 11.298 1.00 94.25 228 GLN A CA 1
ATOM 1638 C C . GLN A 1 228 ? -5.024 -14.094 9.804 1.00 94.25 228 GLN A C 1
ATOM 1640 O O . GLN A 1 228 ? -4.182 -14.519 9.014 1.00 94.25 228 GLN A O 1
ATOM 1645 N N . GLN A 1 229 ? -6.218 -13.654 9.387 1.00 92.44 229 GLN A N 1
ATOM 1646 C CA . GLN A 1 229 ? -6.586 -13.598 7.964 1.00 92.44 229 GLN A CA 1
ATOM 1647 C C . GLN A 1 229 ? -5.728 -12.576 7.202 1.00 92.44 229 GLN A C 1
ATOM 1649 O O . GLN A 1 229 ? -5.202 -12.889 6.132 1.00 92.44 229 GLN A O 1
ATOM 1654 N N . ALA A 1 230 ? -5.523 -11.385 7.774 1.00 93.75 230 ALA A N 1
ATOM 1655 C CA . ALA A 1 230 ? -4.644 -10.370 7.197 1.00 93.75 230 ALA A CA 1
ATOM 1656 C C . ALA A 1 230 ? -3.195 -10.876 7.075 1.00 93.75 230 ALA A C 1
ATOM 1658 O O . ALA A 1 230 ? -2.579 -10.779 6.013 1.00 93.75 230 ALA A O 1
ATOM 1659 N N . TRP A 1 231 ? -2.676 -11.509 8.131 1.00 94.75 231 TRP A N 1
ATOM 1660 C CA . TRP A 1 231 ? -1.350 -12.129 8.139 1.00 94.75 231 TRP A CA 1
ATOM 1661 C C . TRP A 1 231 ? -1.200 -13.272 7.129 1.00 94.75 231 TRP A C 1
ATOM 1663 O O . TRP A 1 231 ? -0.135 -13.410 6.527 1.00 94.75 231 TRP A O 1
ATOM 1673 N N . ALA A 1 232 ? -2.240 -14.080 6.9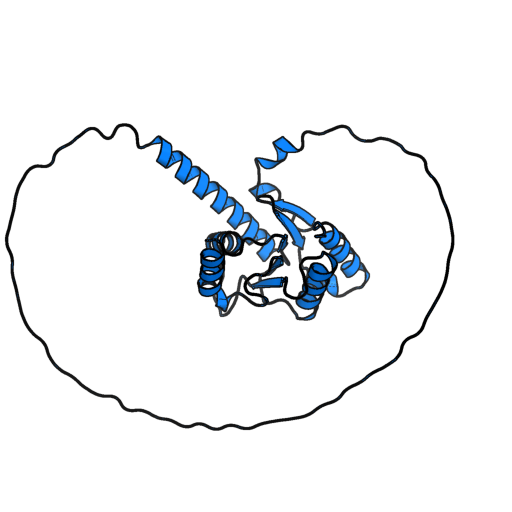08 1.00 95.25 232 ALA A N 1
ATOM 1674 C CA . ALA A 1 232 ? -2.218 -15.140 5.902 1.00 95.25 232 ALA A CA 1
ATOM 1675 C C . ALA A 1 232 ? -2.067 -14.585 4.474 1.00 95.25 232 ALA A C 1
ATOM 1677 O O . ALA A 1 232 ? -1.367 -15.189 3.662 1.00 95.25 232 ALA A O 1
ATOM 1678 N N . LEU A 1 233 ? -2.666 -13.425 4.175 1.00 94.75 233 LEU A N 1
ATOM 1679 C CA . LEU A 1 233 ? -2.488 -12.738 2.892 1.00 94.75 233 LEU A CA 1
ATOM 1680 C C . LEU A 1 233 ? -1.108 -12.080 2.773 1.00 94.75 233 LEU A C 1
ATOM 1682 O O . LEU A 1 233 ? -0.426 -12.295 1.774 1.00 94.75 233 LEU A O 1
ATOM 1686 N N . LEU A 1 234 ? -0.654 -11.356 3.799 1.00 95.44 234 LEU A N 1
ATOM 1687 C CA . LEU A 1 234 ? 0.658 -10.695 3.799 1.00 95.44 234 LEU A CA 1
ATOM 1688 C C . LEU A 1 234 ? 1.828 -11.682 3.639 1.00 95.44 234 LEU A C 1
ATOM 1690 O O . LEU A 1 234 ? 2.782 -11.403 2.917 1.00 95.44 234 LEU A O 1
ATOM 1694 N N . LYS A 1 235 ? 1.729 -12.886 4.219 1.00 94.75 235 LYS A N 1
ATOM 1695 C CA . LYS A 1 235 ? 2.726 -13.962 4.050 1.00 94.75 235 LYS A CA 1
ATOM 1696 C C . LYS A 1 235 ? 2.866 -14.477 2.609 1.00 94.75 235 LYS A C 1
ATOM 1698 O O . LYS A 1 235 ? 3.842 -15.170 2.325 1.00 94.75 235 LYS A O 1
ATOM 1703 N N . ARG A 1 236 ? 1.935 -14.147 1.700 1.00 94.19 236 ARG A N 1
ATOM 1704 C CA . ARG A 1 236 ? 2.031 -14.488 0.266 1.00 94.19 236 ARG A CA 1
ATOM 1705 C C . ARG A 1 236 ? 3.004 -13.591 -0.498 1.00 94.19 236 ARG A C 1
ATOM 1707 O O . ARG A 1 236 ? 3.467 -13.999 -1.559 1.00 94.19 236 ARG A O 1
ATOM 1714 N N . ILE A 1 237 ? 3.341 -12.414 0.035 1.00 93.56 237 ILE A N 1
ATOM 1715 C CA . ILE A 1 237 ? 4.430 -11.586 -0.494 1.00 93.56 237 ILE A CA 1
ATOM 1716 C C . ILE A 1 237 ? 5.734 -12.394 -0.346 1.00 93.56 237 ILE A C 1
ATOM 1718 O O . ILE A 1 237 ? 5.992 -12.900 0.755 1.00 93.56 237 ILE A O 1
ATOM 1722 N N . PRO A 1 238 ? 6.539 -12.580 -1.413 1.00 91.38 238 PRO A N 1
ATOM 1723 C CA . PRO A 1 238 ? 7.795 -13.325 -1.346 1.00 91.38 238 PRO A CA 1
ATOM 1724 C C . PRO A 1 238 ? 8.735 -12.806 -0.254 1.00 91.38 238 PRO A C 1
ATOM 1726 O O . PRO A 1 238 ? 8.729 -11.622 0.072 1.00 91.38 238 PRO A O 1
ATOM 1729 N N . ALA A 1 239 ? 9.528 -13.709 0.323 1.00 90.62 239 ALA A N 1
ATOM 1730 C CA . ALA A 1 239 ? 10.594 -13.320 1.238 1.00 90.62 239 ALA A CA 1
ATOM 1731 C C . ALA A 1 239 ? 11.817 -12.889 0.425 1.00 90.62 239 ALA A C 1
ATOM 1733 O O . ALA A 1 239 ? 12.076 -13.452 -0.641 1.00 90.62 239 ALA A O 1
ATOM 1734 N N . ARG A 1 240 ? 12.588 -11.950 0.963 1.00 83.88 240 ARG A N 1
ATOM 1735 C CA . ARG A 1 240 ? 13.949 -11.662 0.521 1.00 83.88 240 ARG A CA 1
ATOM 1736 C C . ARG A 1 240 ? 14.925 -12.333 1.490 1.00 83.88 240 ARG A C 1
ATOM 1738 O O . ARG A 1 240 ? 14.667 -12.373 2.692 1.00 83.88 240 ARG A O 1
ATOM 1745 N N . SER A 1 241 ? 15.980 -12.916 0.930 1.00 65.69 241 SER A N 1
ATOM 1746 C CA . SER A 1 241 ? 17.047 -13.662 1.611 1.00 65.69 241 SER A CA 1
ATOM 1747 C C . SER A 1 241 ? 18.369 -12.923 1.496 1.00 65.69 241 SER A C 1
ATOM 1749 O O . SER A 1 241 ? 18.637 -12.501 0.346 1.00 65.69 241 SER A O 1
#

Foldseek 3Di:
DLVVLLVVLCVVQVQFKDAASLALEEEEEQADDDPVLVVLSQVLCVVLACDNRNYMYGHQAGPNHGQALCSVLSNCVSSVHQEYEHQAQVSLVSVLVNLVVVVVVVVVVVVVVVPPPDPDDDDDDDDDDDDDDDDDDDDDDDDDDDDDDDDDDDDDDDDDDDDDDDDDDDDDDDDDDDDDDDDDDPPPVVLPDQSPPRDCAAWDDHPNHIYGHYNHNNVLVPDPVSVVVVVVRSVVHHGDD

Radius of gyration: 27.53 Å; chains: 1; bounding box: 30×93×83 Å

Sequence (241 aa):
MYETSARLAWERFAAHLEGHGEGLFLAVSDTPLAQVARDALAGTAEARGFGPDACTFACLRRAGKALSPDDLAFLVEGLDPLALVLCDRAGTDTYRKALACADRADAQLSNHGASSGTSRLQKPADQDDCDGERTAEPHAAAAPATDRAAATSASDASDASGASGASGASGASGEHPRKGAPEGRDQRSAFEKAPELLPRQGFCMALGRPVVAFDDFGSLLSTPALKQQAWALLKRIPARS

pLDDT: mean 71.75, std 27.07, range [26.75, 98.44]